Protein 3VZ6 (pdb70)

Solvent-accessible surface area: 10011 Å² total; per-residue (Å²): 206,140,157,131,36,122,60,118,9,5,88,5,112,71,12,50,45,6,86,141,6,50,70,83,102,141,90,16,9,0,50,6,100,53,0,18,0,1,0,3,31,48,86,1,58,54,25,143,12,0,91,65,1,9,98,20,1,34,163,57,65,56,19,0,0,1,0,0,63,42,10,68,58,143,1,34,57,40,0,19,5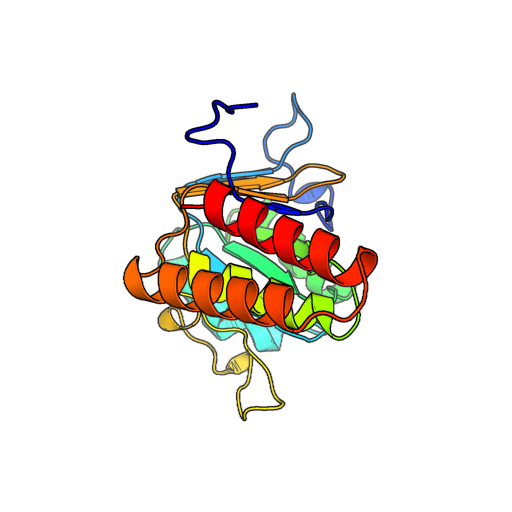9,28,12,121,178,47,94,10,91,2,0,0,0,61,2,6,23,163,45,132,62,38,112,24,9,2,68,3,3,0,21,0,1,43,13,52,20,5,10,83,160,115,72,46,65,3,58,156,5,62,59,148,19,6,0,60,3,97,67,0,35,0,45,111,96,22,0,15,0,20,47,12,85,6,130,137,80,42,10,114,33,37,11,51,100,0,130,95,73,27,138,118,19,132,40,110,156,68,86,105,63,21,90,65,11,21,60,37,0,62,22,0,108

Sequence (193 aa):
IVLTGSAEGMQFDRGYLSPYFINKPETGAVELESPFILLADKKISNIREMLPVLEAVAKAGKPLLIIAEDVEGEALATLVVNTMRGIVKVAAVKAPGFGDRRKAMLQDIATLTGGTVISEEIGMELEKATLEDLGQAKRVVINKDTTTIIDGVGEEAAIQGRVAQIRQQIEEATSDYDREKLQERVAKLAGGV

Radius of gyration: 16.31 Å; Cα contacts (8 Å, |Δi|>4): 415; chains: 1; bounding box: 42×42×42 Å

Foldseek 3Di:
DDDDAPWQFQKFWKFFPDLLLQDPVVASKHKFFWEWEAAEAAEAEACLQQVQAQVVQLVVVGAYEYEYQYYDPHRVVVQSVCCVVPSHRYTYIYQHDDDPVSVLLSVLLCQQFQAAHQYVVVPGGSSPDYSNNIGTARMWMGHRTMIGGTAHPHDPVSNVVSLVVLVVVLVVDPDPVSNVSSVSSNVSSVNHD

GO terms:
  GO:0042802 identical protein binding (F, IPI)
  GO:0005515 protein binding (F, IPI)
  GO:0000287 magnesium ion binding (F, IDA)
  GO:0005524 ATP binding (F, IDA)
  GO:0005829 cytosol (C, IDA)
  GO:0016887 ATP hydrolysis activity (F, IDA)
  GO:0042802 identical protein binding (F, IDA)
  GO:1990220 GroEL-GroES complex (C, IDA)
  GO:0005515 protein binding (F, IMP)
  GO:0009314 response to radiation (P, IMP)
  GO:0006457 protein folding (P, IMP)
  GO:0009408 response to heat (P, IEP)
  GO:0019068 virion assembly (P, IMP)
  GO:0006457 protein folding (P, IDA)
  GO:0005829 cytosol (C, HDA)
  GO:0016020 membrane (C, HDA)

B-factor: mean 20.81, std 8.59, range [8.57, 51.17]

Organism: Escherichia coli (strain K12) (NCBI:txid83333)

CATH classification: 3.50.7.10

Structure (mmCIF, N/CA/C/O backbone):
data_3VZ6
#
_entry.id   3VZ6
#
_cell.length_a   75.492
_cell.length_b   79.900
_cell.length_c   35.192
_cell.angle_alpha   90.00
_cell.angle_beta   90.00
_cell.angle_gamma   90.00
#
_symmetry.space_group_name_H-M   'P 21 21 2'
#
loop_
_entity.id
_entity.type
_entity.pdbx_description
1 polymer '60 kDa chaperonin'
2 water water
#
loop_
_atom_site.group_PDB
_atom_site.id
_atom_site.type_symbol
_atom_site.label_atom_id
_atom_site.label_alt_id
_atom_site.label_comp_id
_atom_site.label_asym_id
_atom_site.label_entity_id
_atom_site.label_seq_id
_atom_site.pdbx_PDB_ins_code
_atom_site.Cartn_x
_atom_site.Cartn_y
_atom_site.Cartn_z
_atom_site.occupancy
_atom_site.B_iso_or_equiv
_atom_site.auth_seq_id
_atom_site.auth_comp_id
_atom_site.auth_asym_id
_atom_site.auth_atom_id
_atom_site.pdbx_PDB_model_num
ATOM 1 N N . ILE A 1 7 ? -4.811 29.909 14.830 1.00 41.40 184 ILE A N 1
ATOM 2 C CA . ILE A 1 7 ? -4.627 30.994 13.828 1.00 41.41 184 ILE A CA 1
ATOM 3 C C . ILE A 1 7 ? -4.136 30.418 12.498 1.00 41.10 184 ILE A C 1
ATOM 4 O O . ILE A 1 7 ? -3.293 29.517 12.466 1.00 38.52 184 ILE A O 1
ATOM 9 N N . VAL A 1 8 ? -4.674 30.946 11.404 1.00 40.85 185 VAL A N 1
ATOM 10 C CA . VAL A 1 8 ? -4.320 30.491 10.064 1.00 41.85 185 VAL A CA 1
ATOM 11 C C . VAL A 1 8 ? -2.926 30.933 9.625 1.00 42.62 185 VAL A C 1
ATOM 12 O O . VAL A 1 8 ? -2.447 31.997 10.017 1.00 42.41 185 VAL A O 1
ATOM 16 N N . LEU A 1 9 ? -2.284 30.107 8.805 1.00 43.80 186 LEU A N 1
ATOM 17 C CA . LEU A 1 9 ? -0.943 30.394 8.308 1.00 46.26 186 LEU A CA 1
ATOM 18 C C . LEU A 1 9 ? -0.931 30.817 6.844 1.00 47.48 186 LEU A C 1
ATOM 19 O O . LEU A 1 9 ? -1.981 30.942 6.213 1.00 48.64 186 LEU A O 1
ATOM 24 N N . THR A 1 10 ? 0.270 31.034 6.314 1.00 49.06 187 THR A N 1
ATOM 25 C CA . THR A 1 10 ? 0.447 31.441 4.923 1.00 49.76 187 THR A CA 1
ATOM 26 C C . THR A 1 10 ? 1.842 31.066 4.414 1.00 50.41 187 THR A C 1
ATOM 27 O O . THR A 1 10 ? 2.757 31.889 4.433 1.00 51.17 187 THR A O 1
ATOM 31 N N . GLY A 1 11 ? 2.000 29.823 3.963 1.00 50.69 188 GLY A N 1
ATOM 32 C CA . GLY A 1 11 ? 3.288 29.373 3.458 1.00 50.44 188 GLY A CA 1
ATOM 33 C C . GLY A 1 11 ? 3.296 29.243 1.945 1.00 50.26 188 GLY A C 1
ATOM 34 O O . GLY A 1 11 ? 3.719 30.162 1.241 1.00 50.49 188 GLY A O 1
ATOM 35 N N . SER A 1 12 ? 2.845 28.090 1.454 1.00 49.57 189 SER A N 1
ATOM 36 C CA . SER A 1 12 ? 2.752 27.807 0.020 1.00 48.69 189 SER A CA 1
ATOM 37 C C . SER A 1 12 ? 4.049 27.453 -0.713 1.00 47.95 189 SER A C 1
ATOM 38 O O . SER A 1 12 ? 4.027 27.211 -1.922 1.00 47.97 189 SER A O 1
ATOM 41 N N . ALA A 1 13 ? 5.170 27.418 0.005 1.00 46.55 190 ALA A N 1
ATOM 42 C CA . ALA A 1 13 ? 6.459 27.086 -0.606 1.00 44.35 190 ALA A CA 1
ATOM 43 C C . ALA A 1 13 ? 7.576 27.040 0.433 1.00 42.27 190 ALA A C 1
ATOM 44 O O . ALA A 1 13 ? 8.759 27.008 0.086 1.00 41.28 190 ALA A O 1
ATOM 46 N N . GLU A 1 14 ? 7.191 27.040 1.705 1.00 39.56 191 GLU A N 1
ATOM 47 C CA . GLU A 1 14 ? 8.147 27.010 2.807 1.00 36.73 191 GLU A CA 1
ATOM 48 C C . GLU A 1 14 ? 9.010 25.756 2.755 1.00 32.06 191 GLU A C 1
ATOM 49 O O . GLU A 1 14 ? 10.202 25.799 3.061 1.00 31.91 191 GLU A O 1
ATOM 55 N N . GLY A 1 15 ? 8.398 24.643 2.367 1.00 27.20 192 GLY A N 1
ATOM 56 C CA . GLY A 1 15 ? 9.120 23.389 2.278 1.00 21.09 192 GLY A CA 1
ATOM 57 C C . GLY A 1 15 ? 9.184 22.653 3.600 1.00 18.79 192 GLY A C 1
ATOM 58 O O . GLY A 1 15 ? 8.794 23.190 4.647 1.00 16.85 192 GLY A O 1
ATOM 59 N N . MET A 1 16 ? 9.647 21.407 3.544 1.00 15.55 193 MET A N 1
ATOM 60 C CA . MET A 1 16 ? 9.808 20.585 4.737 1.00 16.08 193 MET A CA 1
ATOM 61 C C . MET A 1 16 ? 11.203 20.887 5.259 1.00 14.54 193 MET A C 1
ATOM 62 O O . MET A 1 16 ? 12.199 20.690 4.554 1.00 13.97 193 MET A O 1
ATOM 67 N N . GLN A 1 17 ? 11.283 21.361 6.492 1.00 15.65 194 GLN A N 1
ATOM 68 C CA . GLN A 1 17 ? 12.578 21.703 7.050 1.00 16.41 194 GLN A CA 1
ATOM 69 C C . GLN A 1 17 ? 12.932 20.909 8.290 1.00 15.73 194 GLN A C 1
ATOM 70 O O . GLN A 1 17 ? 12.063 20.585 9.104 1.00 16.11 194 GLN A O 1
ATOM 76 N N . PHE A 1 18 ? 14.211 20.560 8.409 1.00 14.65 195 PHE A N 1
ATOM 77 C CA . PHE A 1 18 ? 14.693 19.858 9.590 1.00 13.51 195 PHE A CA 1
ATOM 78 C C . PHE A 1 18 ? 16.030 20.440 10.043 1.00 14.70 195 PHE A C 1
ATOM 79 O O . PHE A 1 18 ? 16.783 21.004 9.246 1.00 13.18 195 PHE A O 1
ATOM 87 N N . ASP A 1 19 ? 16.299 20.311 11.339 1.00 14.74 196 ASP A N 1
ATOM 88 C CA . ASP A 1 19 ? 17.477 20.889 11.976 1.00 15.72 196 ASP A CA 1
ATOM 89 C C . ASP A 1 19 ? 18.838 20.229 11.821 1.00 14.92 196 ASP A C 1
ATOM 90 O O . ASP A 1 19 ? 19.524 19.961 12.808 1.00 14.58 196 ASP A O 1
ATOM 95 N N . ARG A 1 20 ? 19.225 19.974 10.577 1.00 12.77 197 ARG A N 1
ATOM 96 C CA . ARG A 1 20 ? 20.530 19.400 10.281 1.00 13.04 197 ARG A CA 1
ATOM 97 C C . ARG A 1 20 ? 21.101 20.234 9.145 1.00 14.55 197 ARG A C 1
ATOM 98 O O . ARG A 1 20 ? 20.399 20.508 8.166 1.00 14.15 197 ARG A O 1
ATOM 106 N N . GLY A 1 21 ? 22.364 20.637 9.279 1.00 13.78 198 GLY A N 1
ATOM 107 C CA . GLY A 1 21 ? 23.007 21.434 8.246 1.00 13.45 198 GLY A CA 1
ATOM 108 C C . GLY A 1 21 ? 24.015 20.651 7.421 1.00 11.26 198 GLY A C 1
ATOM 109 O O . GLY A 1 21 ? 24.141 19.429 7.564 1.00 12.05 198 GLY A O 1
ATOM 110 N N . TYR A 1 22 ? 24.746 21.344 6.552 1.00 12.98 199 TYR A N 1
ATOM 111 C CA . TYR A 1 22 ? 25.732 20.672 5.713 1.00 13.51 199 TYR A CA 1
ATOM 112 C C . TYR A 1 22 ? 26.859 20.028 6.523 1.00 13.02 199 TYR A C 1
ATOM 113 O O . TYR A 1 22 ? 27.267 20.535 7.571 1.00 13.29 199 TYR A O 1
ATOM 122 N N . LEU A 1 23 ? 27.340 18.890 6.030 1.00 11.95 200 LEU A N 1
ATOM 123 C CA . LEU A 1 23 ? 28.417 18.169 6.683 1.00 11.61 200 LEU A CA 1
ATOM 124 C C . LEU A 1 23 ? 29.769 18.710 6.247 1.00 13.24 200 LEU A C 1
ATOM 125 O O . LEU A 1 23 ? 30.789 18.412 6.864 1.00 12.08 200 LEU A O 1
ATOM 130 N N . SER A 1 24 ? 29.778 19.505 5.182 1.00 12.15 201 SER A N 1
ATOM 131 C CA . SER A 1 24 ? 31.027 20.116 4.728 1.00 11.79 201 SER A CA 1
ATOM 132 C C . SER A 1 24 ? 30.788 21.506 4.175 1.00 12.43 201 SER A C 1
ATOM 133 O O . SER A 1 24 ? 29.887 21.719 3.366 1.00 10.37 201 SER A O 1
ATOM 136 N N . PRO A 1 25 ? 31.601 22.474 4.605 1.00 13.05 202 PRO A N 1
ATOM 137 C CA . PRO A 1 25 ? 31.431 23.842 4.109 1.00 12.20 202 PRO A CA 1
ATOM 138 C C . PRO A 1 25 ? 31.666 23.910 2.598 1.00 13.27 202 PRO A C 1
ATOM 139 O O . PRO A 1 25 ? 31.212 24.840 1.931 1.00 14.30 202 PRO A O 1
ATOM 143 N N . TYR A 1 26 ? 32.364 22.916 2.055 1.00 11.53 203 TYR A N 1
ATOM 144 C CA . TYR A 1 26 ? 32.637 22.896 0.624 1.00 10.75 203 TYR A CA 1
ATOM 145 C C . TYR A 1 26 ? 31.414 22.540 -0.212 1.00 9.60 203 TYR A C 1
ATOM 146 O O . TYR A 1 26 ? 31.479 22.525 -1.443 1.00 13.60 203 TYR A O 1
ATOM 155 N N . PHE A 1 27 ? 30.295 22.249 0.448 1.00 11.59 204 PHE A N 1
ATOM 156 C CA . PHE A 1 27 ? 29.070 21.946 -0.288 1.00 11.75 204 PHE A CA 1
ATOM 157 C C . PHE A 1 27 ? 28.340 23.247 -0.630 1.00 11.64 204 PHE A C 1
ATOM 158 O O . PHE A 1 27 ? 27.443 23.254 -1.475 1.00 12.16 204 PHE A O 1
ATOM 166 N N . ILE A 1 28 ? 28.730 24.333 0.030 1.00 12.62 205 ILE A N 1
ATOM 167 C CA . ILE A 1 28 ? 28.109 25.644 -0.176 1.00 12.52 205 ILE A CA 1
ATOM 168 C C . ILE A 1 28 ? 28.288 26.130 -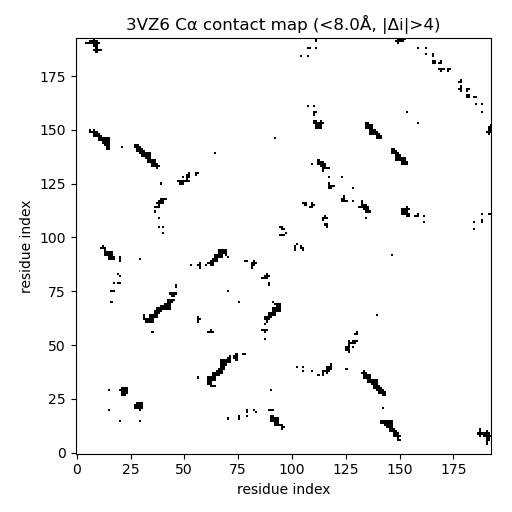1.612 1.00 14.94 205 ILE A C 1
ATOM 169 O O . ILE A 1 28 ? 29.398 26.121 -2.143 1.00 15.23 205 ILE A O 1
ATOM 174 N N . ASN A 1 29 ? 27.195 26.547 -2.246 1.00 13.99 206 ASN A N 1
ATOM 175 C CA . ASN A 1 29 ? 27.292 27.049 -3.611 1.00 15.33 206 ASN A CA 1
ATOM 176 C C . ASN A 1 29 ? 26.650 28.425 -3.774 1.00 17.16 206 ASN A C 1
ATOM 177 O O . ASN A 1 29 ? 26.495 28.920 -4.893 1.00 17.91 206 ASN A O 1
ATOM 182 N N . LYS A 1 30 ? 26.272 29.020 -2.646 1.00 15.65 207 LYS A N 1
ATOM 183 C CA . LYS A 1 30 ? 25.715 30.372 -2.595 1.00 17.39 207 LYS A CA 1
ATOM 184 C C . LYS A 1 30 ? 26.587 31.043 -1.535 1.00 18.28 207 LYS A C 1
ATOM 185 O O . LYS A 1 30 ? 26.192 31.191 -0.381 1.00 17.79 207 LYS A O 1
ATOM 191 N N . PRO A 1 31 ? 27.809 31.441 -1.921 1.00 18.91 208 PRO A N 1
ATOM 192 C CA . PRO A 1 31 ? 28.771 32.086 -1.019 1.00 20.40 208 PRO A CA 1
ATOM 193 C C . PRO A 1 31 ? 28.296 33.328 -0.275 1.00 20.61 208 PRO A C 1
ATOM 194 O O . PRO A 1 31 ? 28.704 33.574 0.863 1.00 19.97 208 PRO A O 1
ATOM 198 N N . GLU A 1 32 ? 27.425 34.098 -0.918 1.00 21.22 209 GLU A N 1
ATOM 199 C CA . GLU A 1 32 ? 26.893 35.321 -0.336 1.00 23.21 209 GLU A CA 1
ATOM 200 C C . GLU A 1 32 ? 26.019 35.017 0.875 1.00 23.05 209 GLU A C 1
ATOM 201 O O . GLU A 1 32 ? 25.927 35.824 1.800 1.00 24.40 209 GLU A O 1
ATOM 207 N N . THR A 1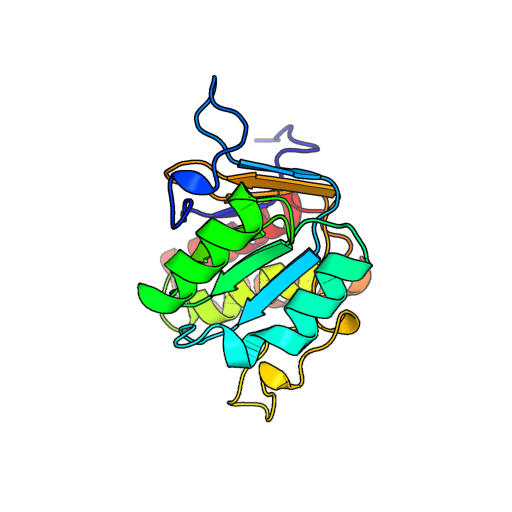 33 ? 25.372 33.852 0.859 1.00 21.36 210 THR A N 1
ATOM 208 C CA . THR A 1 33 ? 24.489 33.453 1.951 1.00 21.37 210 THR A CA 1
ATOM 209 C C . THR A 1 33 ? 25.000 32.268 2.764 1.00 20.84 210 THR A C 1
ATOM 210 O O . THR A 1 33 ? 24.448 31.951 3.822 1.00 22.37 210 THR A O 1
ATOM 214 N N . GLY A 1 34 ? 26.047 31.618 2.270 1.00 21.10 211 GLY A N 1
ATOM 215 C CA . GLY A 1 34 ? 26.600 30.480 2.977 1.00 19.67 211 GLY A CA 1
ATOM 216 C C . GLY A 1 34 ? 25.679 29.282 2.915 1.00 18.92 211 GLY A C 1
ATOM 217 O O . GLY A 1 34 ? 25.685 28.436 3.812 1.00 19.18 211 GLY A O 1
ATOM 218 N N . ALA A 1 35 ? 24.893 29.202 1.847 1.00 17.28 212 ALA A N 1
ATOM 219 C CA . ALA A 1 35 ? 23.958 28.100 1.683 1.00 15.33 212 ALA A CA 1
ATOM 220 C C . ALA A 1 35 ? 24.261 27.192 0.504 1.00 14.51 212 ALA A C 1
ATOM 221 O O . ALA A 1 35 ? 25.065 27.509 -0.377 1.00 11.69 212 ALA A O 1
ATOM 223 N N . VAL A 1 36 ? 23.598 26.042 0.514 1.00 13.35 213 VAL A N 1
ATOM 224 C CA . VAL A 1 36 ? 23.696 25.079 -0.564 1.00 12.73 213 VAL A CA 1
ATOM 225 C C . VAL A 1 36 ? 22.303 25.108 -1.182 1.00 12.69 213 VAL A C 1
ATOM 226 O O . VAL A 1 36 ? 21.311 24.942 -0.474 1.00 13.16 213 VAL A O 1
ATOM 230 N N . GLU A 1 37 ? 22.222 25.352 -2.482 1.00 11.84 214 GLU A N 1
ATOM 231 C CA . GLU A 1 37 ? 20.937 25.340 -3.171 1.00 15.05 214 GLU A CA 1
ATOM 232 C C . GLU A 1 37 ? 21.055 24.367 -4.330 1.00 12.87 214 GLU A C 1
ATOM 233 O O . GLU A 1 37 ? 21.868 24.565 -5.233 1.00 13.89 214 GLU A O 1
ATOM 239 N N . LEU A 1 38 ? 20.264 23.294 -4.281 1.00 12.46 215 LEU A N 1
ATOM 240 C CA . LEU A 1 38 ? 20.286 22.276 -5.325 1.00 13.53 215 LEU A CA 1
ATOM 241 C C . LEU A 1 38 ? 18.975 22.300 -6.091 1.00 13.50 215 LEU A C 1
ATOM 242 O O . LEU A 1 38 ? 17.905 22.237 -5.489 1.00 13.31 215 LEU A O 1
ATOM 247 N N . GLU A 1 39 ? 19.069 22.397 -7.418 1.00 14.35 216 GLU A N 1
ATOM 248 C CA . GLU A 1 39 ? 17.901 22.429 -8.290 1.00 15.86 216 GLU A CA 1
ATOM 249 C C . GLU A 1 39 ? 17.579 21.042 -8.833 1.00 15.38 216 GLU A C 1
ATOM 250 O O . GLU A 1 39 ? 18.454 20.371 -9.390 1.00 14.61 216 GLU A O 1
ATOM 256 N N . SER A 1 40 ? 16.319 20.634 -8.683 1.00 14.90 217 SER A N 1
ATOM 257 C CA . SER A 1 40 ? 15.832 19.328 -9.135 1.00 14.82 217 SER A CA 1
ATOM 258 C C . SER A 1 40 ? 16.759 18.199 -8.689 1.00 14.34 217 SER A C 1
ATOM 259 O O . SER A 1 40 ? 17.226 17.407 -9.494 1.00 15.68 217 SER A O 1
ATOM 262 N N . PRO A 1 41 ? 17.013 18.099 -7.383 1.00 14.40 218 PRO A N 1
ATOM 263 C CA . PRO A 1 41 ? 17.900 17.051 -6.882 1.00 12.72 218 PRO A CA 1
ATOM 264 C C . PRO A 1 41 ? 17.291 15.680 -6.657 1.00 12.68 218 PRO A C 1
ATOM 265 O O . PRO A 1 41 ? 16.079 15.545 -6.489 1.00 13.43 218 PRO A O 1
ATOM 269 N N . PHE A 1 42 ? 18.158 14.669 -6.675 1.00 12.03 219 PHE A N 1
ATOM 270 C CA . PHE A 1 42 ? 17.782 13.303 -6.336 1.00 12.97 219 PHE A CA 1
ATOM 271 C C . PHE A 1 42 ? 18.075 13.321 -4.836 1.00 12.93 219 PHE A C 1
ATOM 272 O O . PHE A 1 42 ? 18.898 14.116 -4.375 1.00 12.65 219 PHE A O 1
ATOM 280 N N . ILE A 1 43 ? 17.426 12.448 -4.078 1.00 12.37 220 ILE A N 1
ATOM 281 C CA . ILE A 1 43 ? 17.655 12.409 -2.643 1.00 11.77 220 ILE A CA 1
ATOM 282 C C . ILE A 1 43 ? 17.888 10.982 -2.194 1.00 12.54 220 ILE A C 1
ATOM 283 O O . ILE A 1 43 ? 17.034 10.122 -2.377 1.00 14.41 220 ILE A O 1
ATOM 288 N N . LEU A 1 44 ? 19.062 10.740 -1.617 1.00 11.92 221 LEU A N 1
ATOM 289 C CA . LEU A 1 44 ? 19.421 9.417 -1.129 1.00 12.01 221 LEU A CA 1
ATOM 290 C C . LEU A 1 44 ? 19.211 9.366 0.377 1.00 12.17 221 LEU A C 1
ATOM 291 O O . LEU A 1 44 ? 19.718 10.214 1.110 1.00 13.85 221 LEU A O 1
ATOM 296 N N . LEU A 1 45 ? 18.449 8.375 0.829 1.00 11.71 222 LEU A N 1
ATOM 297 C CA . LEU A 1 45 ? 18.174 8.214 2.252 1.00 11.70 222 LEU A CA 1
ATOM 298 C C . LEU A 1 45 ? 18.682 6.855 2.723 1.00 13.59 222 LEU A C 1
ATOM 299 O O . LEU A 1 45 ? 18.416 5.845 2.080 1.00 13.97 222 LEU A O 1
ATOM 304 N N . ALA A 1 46 ? 19.420 6.838 3.834 1.00 13.76 223 ALA A N 1
ATOM 305 C CA . ALA A 1 46 ? 19.949 5.589 4.388 1.00 15.53 223 ALA A CA 1
ATOM 306 C C . ALA A 1 46 ? 19.976 5.673 5.916 1.00 17.04 223 ALA A C 1
ATOM 307 O O . ALA A 1 46 ? 20.244 6.736 6.485 1.00 16.32 223 ALA A O 1
ATOM 309 N N . ASP A 1 47 ? 19.699 4.551 6.577 1.00 17.42 224 ASP A N 1
ATOM 310 C CA . ASP A 1 47 ? 19.675 4.509 8.035 1.00 19.98 224 ASP A CA 1
ATOM 311 C C . ASP A 1 47 ? 21.003 4.065 8.622 1.00 20.93 224 ASP A C 1
ATOM 312 O O . ASP A 1 47 ? 21.043 3.459 9.697 1.00 21.37 224 ASP A O 1
ATOM 317 N N . LYS A 1 48 ? 22.092 4.350 7.919 1.00 20.05 225 LYS A N 1
ATOM 318 C CA . LYS A 1 48 ? 23.406 3.974 8.416 1.00 20.91 225 LYS A CA 1
ATOM 319 C C . LYS A 1 48 ? 24.433 5.043 8.082 1.00 20.96 225 LYS A C 1
ATOM 320 O O . LYS A 1 48 ? 24.131 6.016 7.395 1.00 19.65 225 LYS A O 1
ATOM 326 N N . LYS A 1 49 ? 25.644 4.840 8.583 1.00 20.11 226 LYS A N 1
ATOM 327 C CA . LYS A 1 49 ? 26.757 5.747 8.367 1.00 23.01 226 LYS A CA 1
ATOM 328 C C . LYS A 1 49 ? 27.461 5.322 7.080 1.00 22.30 226 LYS A C 1
ATOM 329 O O . LYS A 1 49 ? 27.590 4.128 6.801 1.00 22.84 226 LYS A O 1
ATOM 335 N N . ILE A 1 50 ? 27.900 6.294 6.290 1.00 21.79 227 ILE A N 1
ATOM 336 C CA . ILE A 1 50 ? 28.606 5.991 5.052 1.00 23.38 227 ILE A CA 1
ATOM 337 C C . ILE A 1 50 ? 30.093 5.943 5.376 1.00 24.00 227 ILE A C 1
ATOM 338 O O . ILE A 1 50 ? 30.692 6.966 5.700 1.00 24.84 227 ILE A O 1
ATOM 343 N N . SER A 1 51 ? 30.668 4.747 5.286 1.00 26.27 228 SER A N 1
ATOM 344 C CA . SER A 1 51 ? 32.079 4.510 5.584 1.00 29.79 228 SER A CA 1
ATOM 345 C C . SER A 1 51 ? 32.979 4.796 4.392 1.00 30.68 228 SER A C 1
ATOM 346 O O . SER A 1 51 ? 33.900 5.607 4.469 1.00 31.12 228 SER A O 1
ATOM 349 N N . ASN A 1 52 ? 32.719 4.099 3.294 1.00 31.73 229 ASN A N 1
ATOM 350 C CA . ASN A 1 52 ? 33.493 4.278 2.076 1.00 33.44 229 ASN A CA 1
ATOM 351 C C . ASN A 1 52 ? 32.561 4.635 0.931 1.00 32.43 229 ASN A C 1
ATOM 352 O O . ASN A 1 52 ? 31.455 4.106 0.824 1.00 31.00 229 ASN A O 1
ATOM 357 N N . ILE A 1 53 ? 33.017 5.540 0.078 1.00 32.31 230 ILE A N 1
ATOM 358 C CA . ILE A 1 53 ? 32.227 5.995 -1.051 1.00 32.04 230 ILE A CA 1
ATOM 359 C C . ILE A 1 53 ? 31.990 4.887 -2.081 1.00 31.81 230 ILE A C 1
ATOM 360 O O . ILE A 1 53 ? 31.019 4.926 -2.834 1.00 30.70 230 ILE A O 1
ATOM 365 N N . ARG A 1 54 ? 32.872 3.893 -2.097 1.00 32.09 231 ARG A N 1
ATOM 366 C CA . ARG A 1 54 ? 32.764 2.789 -3.049 1.00 33.48 231 ARG A CA 1
ATOM 367 C C . ARG A 1 54 ? 31.396 2.112 -3.033 1.00 31.92 231 ARG A C 1
ATOM 368 O O . ARG A 1 54 ? 30.862 1.754 -4.086 1.00 31.39 231 ARG A O 1
ATOM 376 N N . GLU A 1 55 ? 30.834 1.934 -1.843 1.00 31.80 232 GLU A N 1
ATOM 377 C CA . GLU A 1 55 ? 29.534 1.285 -1.715 1.00 32.57 232 GLU A CA 1
ATOM 378 C C . GLU A 1 55 ? 28.403 2.135 -2.280 1.00 31.90 232 GLU A C 1
ATOM 379 O O . GLU A 1 55 ? 27.268 1.676 -2.396 1.00 31.52 232 GLU A O 1
ATOM 385 N N . MET A 1 56 ? 28.723 3.371 -2.641 1.00 30.96 233 MET A N 1
ATOM 386 C CA . MET A 1 56 ? 27.731 4.286 -3.185 1.00 30.49 233 MET A CA 1
ATOM 387 C C . MET A 1 56 ? 28.019 4.632 -4.648 1.00 29.82 233 MET A C 1
ATOM 388 O O . MET A 1 56 ? 27.271 5.383 -5.273 1.00 28.91 233 MET A O 1
ATOM 393 N N . LEU A 1 57 ? 29.097 4.074 -5.191 1.00 28.19 234 LEU A N 1
ATOM 394 C CA . LEU A 1 57 ? 29.491 4.340 -6.575 1.00 28.14 234 LEU A CA 1
ATOM 395 C C . LEU A 1 57 ? 28.424 4.083 -7.644 1.00 26.30 234 LEU A C 1
ATOM 396 O O . LEU A 1 57 ? 28.260 4.885 -8.562 1.00 26.43 234 LEU A O 1
ATOM 401 N N . PRO A 1 58 ? 27.700 2.955 -7.555 1.00 25.21 235 PRO A N 1
ATOM 402 C CA . PRO A 1 58 ? 26.671 2.673 -8.560 1.00 24.89 235 PRO A CA 1
ATOM 403 C C . PRO A 1 58 ? 25.652 3.805 -8.698 1.00 24.15 235 PRO A C 1
ATOM 404 O O . PRO A 1 58 ? 25.417 4.302 -9.799 1.00 23.31 235 PRO A O 1
ATOM 408 N N . VAL A 1 59 ? 25.050 4.213 -7.584 1.00 23.87 236 VAL A N 1
ATOM 409 C CA . VAL A 1 59 ? 24.066 5.295 -7.624 1.00 23.63 236 VAL A CA 1
ATOM 410 C C . VAL A 1 59 ? 24.726 6.635 -7.939 1.00 22.36 236 VAL A C 1
ATOM 411 O O . VAL A 1 59 ? 24.175 7.452 -8.668 1.00 21.16 236 VAL A O 1
ATOM 415 N N . LEU A 1 60 ? 25.915 6.851 -7.390 1.00 21.18 237 LEU A N 1
ATOM 416 C CA . LEU A 1 60 ? 26.634 8.096 -7.619 1.00 21.53 237 LEU A CA 1
ATOM 417 C C . LEU A 1 60 ? 26.968 8.238 -9.107 1.00 20.99 237 LEU A C 1
ATOM 418 O O . LEU A 1 60 ? 26.846 9.316 -9.688 1.00 19.67 237 LEU A O 1
ATOM 423 N N . GLU A 1 61 ? 27.390 7.142 -9.727 1.00 20.18 238 GLU A N 1
ATOM 424 C CA . GLU A 1 61 ? 27.716 7.180 -11.144 1.00 22.04 238 GLU A CA 1
ATOM 425 C C . GLU A 1 61 ? 26.434 7.441 -11.935 1.00 20.65 238 GLU A C 1
ATOM 426 O O . GLU A 1 61 ? 26.433 8.174 -12.922 1.00 21.16 238 GLU A O 1
ATOM 432 N N . ALA A 1 62 ? 25.336 6.842 -11.485 1.00 20.82 239 ALA A N 1
ATOM 433 C CA . ALA A 1 62 ? 24.056 7.003 -12.158 1.00 18.32 239 ALA A CA 1
ATOM 434 C C . ALA A 1 62 ? 23.547 8.441 -12.102 1.00 17.49 239 ALA A C 1
ATOM 435 O O . ALA A 1 62 ? 23.045 8.970 -13.095 1.00 18.12 239 ALA A O 1
ATOM 437 N N . VAL A 1 63 ? 23.658 9.064 -10.936 1.00 16.72 240 VAL A N 1
ATOM 438 C CA . VAL A 1 63 ? 23.212 10.438 -10.788 1.00 16.34 240 VAL A CA 1
ATOM 439 C C . VAL A 1 63 ? 24.080 11.363 -11.639 1.00 16.90 240 VAL A C 1
ATOM 440 O O . VAL A 1 63 ? 23.584 12.319 -12.230 1.00 18.16 240 VAL A O 1
ATOM 444 N N . ALA A 1 64 ? 25.375 11.069 -11.706 1.00 18.37 241 ALA A N 1
ATOM 445 C CA . ALA A 1 64 ? 26.299 11.874 -12.494 1.00 18.51 241 ALA A CA 1
ATOM 446 C C . ALA A 1 64 ? 25.855 11.882 -13.955 1.00 19.76 241 ALA A C 1
ATOM 447 O O . ALA A 1 64 ? 25.782 12.936 -14.588 1.00 19.70 241 ALA A O 1
ATOM 449 N N . LYS A 1 65 ? 25.557 10.696 -14.476 1.00 22.04 242 LYS A N 1
ATOM 450 C CA . LYS A 1 65 ? 25.112 10.542 -15.857 1.00 25.21 242 LYS A CA 1
ATOM 451 C C . LYS A 1 65 ? 23.811 11.306 -16.099 1.00 25.30 242 LYS A C 1
ATOM 452 O O . LYS A 1 65 ? 23.630 11.933 -17.145 1.00 26.11 242 LYS A O 1
ATOM 458 N N . ALA A 1 66 ? 22.907 11.245 -15.126 1.00 24.95 243 ALA A N 1
ATOM 459 C CA . ALA A 1 66 ? 21.621 11.923 -15.225 1.00 23.84 243 ALA A CA 1
ATOM 460 C C . ALA A 1 66 ? 21.775 13.442 -15.235 1.00 23.70 243 ALA A C 1
ATOM 461 O O . ALA A 1 66 ? 20.905 14.157 -15.725 1.00 24.82 243 ALA A O 1
ATOM 463 N N . GLY A 1 67 ? 22.882 13.935 -14.691 1.00 22.42 244 GLY A N 1
ATOM 464 C CA . GLY A 1 67 ? 23.108 15.368 -14.675 1.00 22.62 244 GLY A CA 1
ATOM 465 C C . GLY A 1 67 ? 22.297 16.140 -13.653 1.00 21.71 244 GLY A C 1
ATOM 466 O O . GLY A 1 67 ? 22.006 17.324 -13.843 1.00 24.18 244 GLY A O 1
ATOM 467 N N . LYS A 1 68 ? 21.912 15.480 -12.569 1.00 20.93 245 LYS A N 1
ATOM 468 C CA . LYS A 1 68 ? 21.160 16.155 -11.523 1.00 17.97 245 LYS A CA 1
ATOM 469 C C . LYS A 1 68 ? 21.954 16.072 -10.229 1.00 17.79 245 LYS A C 1
ATOM 470 O O . LYS A 1 68 ? 22.746 15.143 -10.037 1.00 18.26 245 LYS A O 1
ATOM 476 N N . PRO A 1 69 ? 21.758 17.051 -9.331 1.00 15.82 246 PRO A N 1
ATOM 477 C CA . PRO A 1 69 ? 22.460 17.090 -8.045 1.00 15.42 246 PRO A CA 1
ATOM 478 C C . PRO A 1 69 ? 21.898 16.020 -7.125 1.00 13.51 246 PRO A C 1
ATOM 479 O O . PRO A 1 69 ? 20.807 15.498 -7.363 1.00 13.61 246 PRO A O 1
ATOM 483 N N . LEU A 1 70 ? 22.640 15.710 -6.071 1.00 13.58 247 LEU A N 1
ATOM 484 C CA . LEU A 1 70 ? 22.209 14.703 -5.118 1.00 12.75 247 LEU A CA 1
ATOM 485 C C . LEU A 1 70 ? 22.343 15.164 -3.681 1.00 11.84 247 LEU A C 1
ATOM 486 O O . LEU A 1 70 ? 23.398 15.640 -3.271 1.00 13.19 247 LEU A O 1
ATOM 491 N N . LEU A 1 71 ? 21.257 15.050 -2.927 1.00 10.98 248 LEU A N 1
ATOM 492 C CA . LEU A 1 71 ? 21.281 15.369 -1.505 1.00 10.92 248 LEU A CA 1
ATOM 493 C C . LEU A 1 71 ? 21.346 14.012 -0.833 1.00 12.20 248 LEU A C 1
ATOM 494 O O . LEU A 1 71 ? 20.535 13.128 -1.137 1.00 12.69 248 LEU A O 1
ATOM 499 N N . ILE A 1 72 ? 22.309 13.848 0.068 1.00 10.59 249 ILE A N 1
ATOM 500 C CA . ILE A 1 72 ? 22.487 12.601 0.795 1.00 10.66 249 ILE A CA 1
ATOM 501 C C . ILE A 1 72 ? 22.095 12.819 2.253 1.00 11.59 249 ILE A C 1
ATOM 502 O O . ILE A 1 72 ? 22.638 13.697 2.918 1.00 12.44 249 ILE A O 1
ATOM 507 N N . ILE A 1 73 ? 21.132 12.035 2.730 1.00 10.77 250 ILE A N 1
ATOM 508 C CA . ILE A 1 73 ? 20.660 12.123 4.107 1.00 11.28 250 ILE A CA 1
ATOM 509 C C . ILE A 1 73 ? 20.947 10.778 4.762 1.00 13.03 250 ILE A C 1
ATOM 510 O O . ILE A 1 73 ? 20.253 9.797 4.495 1.00 14.43 250 ILE A O 1
ATOM 515 N N . ALA A 1 74 ? 21.958 10.741 5.625 1.00 13.01 251 ALA A N 1
ATOM 516 C CA . ALA A 1 74 ? 22.352 9.498 6.284 1.00 13.78 251 ALA A CA 1
ATOM 517 C C . ALA A 1 74 ? 22.662 9.720 7.757 1.00 14.07 251 ALA A C 1
ATOM 518 O O . ALA A 1 74 ? 22.543 10.832 8.263 1.00 14.03 251 ALA A O 1
ATOM 520 N N . GLU A 1 75 ? 23.063 8.659 8.452 1.00 15.30 252 GLU A N 1
ATOM 521 C CA . GLU A 1 75 ? 23.381 8.780 9.870 1.00 17.05 252 GLU A CA 1
ATOM 522 C C . GLU A 1 75 ? 24.585 9.701 10.037 1.00 17.45 252 GLU A C 1
ATOM 523 O O . GLU A 1 75 ? 24.626 10.538 10.942 1.00 19.16 252 GLU A O 1
ATOM 529 N N . ASP A 1 76 ? 25.561 9.546 9.149 1.00 17.37 253 ASP A N 1
ATOM 530 C CA . ASP A 1 76 ? 26.759 10.377 9.160 1.00 18.03 253 ASP A CA 1
ATOM 531 C C . ASP A 1 76 ? 27.618 9.942 7.978 1.00 17.76 253 ASP A C 1
ATOM 532 O O . ASP A 1 76 ? 27.367 8.902 7.369 1.00 17.33 253 ASP A O 1
ATOM 537 N N . VAL A 1 77 ? 28.619 10.745 7.643 1.00 18.15 254 VAL A N 1
ATOM 538 C CA . VAL A 1 77 ? 29.522 10.413 6.549 1.00 19.56 254 VAL A CA 1
ATOM 539 C C . VAL A 1 77 ? 30.941 10.480 7.090 1.00 20.33 254 VAL A C 1
ATOM 540 O O . VAL A 1 77 ? 31.382 11.536 7.530 1.00 20.79 254 VAL A O 1
ATOM 544 N N . GLU A 1 78 ? 31.638 9.345 7.064 1.00 21.37 255 GLU A N 1
ATOM 545 C CA . GLU A 1 78 ? 33.010 9.242 7.557 1.00 23.53 255 GLU A CA 1
ATOM 546 C C . GLU A 1 78 ? 33.929 10.237 6.858 1.00 22.21 255 GLU A C 1
ATOM 547 O O . GLU A 1 78 ? 33.722 10.572 5.694 1.00 20.31 255 GLU A O 1
ATOM 553 N N . GLY A 1 79 ? 34.955 10.685 7.574 1.00 20.73 256 GLY A N 1
ATOM 554 C CA . GLY A 1 79 ? 35.892 11.644 7.015 1.00 20.45 256 GLY A CA 1
ATOM 555 C C . GLY A 1 79 ? 36.383 11.338 5.608 1.00 21.43 256 GLY A C 1
ATOM 556 O O . GLY A 1 79 ? 36.377 12.213 4.739 1.00 18.95 256 GLY A O 1
ATOM 557 N N . GLU A 1 80 ? 36.799 10.094 5.385 1.00 20.07 257 GLU A N 1
ATOM 558 C CA . GLU A 1 80 ? 37.318 9.646 4.095 1.00 21.73 257 GLU A CA 1
ATOM 559 C C . GLU A 1 80 ? 36.283 9.768 2.981 1.00 19.83 257 GLU A C 1
ATOM 560 O O . GLU A 1 80 ? 36.572 10.286 1.896 1.00 18.55 257 GLU A O 1
ATOM 566 N N . ALA A 1 81 ? 35.080 9.273 3.253 1.00 17.63 258 ALA A N 1
ATOM 567 C CA . ALA A 1 81 ? 33.997 9.312 2.275 1.00 15.54 258 ALA A CA 1
ATOM 568 C C . ALA A 1 81 ? 33.577 10.757 2.002 1.00 15.02 258 ALA A C 1
ATOM 569 O O . ALA A 1 81 ? 33.272 11.119 0.859 1.00 13.40 258 ALA A O 1
ATOM 571 N N . LEU A 1 82 ? 33.569 11.577 3.047 1.00 13.81 259 LEU A N 1
ATOM 572 C CA . LEU A 1 82 ? 33.186 12.982 2.900 1.00 12.76 259 LEU A CA 1
ATOM 573 C C . LEU A 1 82 ? 34.192 13.700 1.999 1.00 13.72 259 LEU A C 1
ATOM 574 O O . LEU A 1 82 ? 33.817 14.500 1.144 1.00 13.63 259 LEU A O 1
ATOM 579 N N . ALA A 1 83 ? 35.471 13.400 2.189 1.00 13.65 260 ALA A N 1
ATOM 580 C CA . ALA A 1 83 ? 36.518 14.012 1.386 1.00 13.85 260 ALA A CA 1
ATOM 581 C C . ALA A 1 83 ? 36.305 13.667 -0.076 1.00 15.25 260 ALA A C 1
ATOM 582 O O . ALA A 1 83 ? 36.484 14.508 -0.955 1.00 13.74 260 ALA A O 1
ATOM 584 N N . THR A 1 84 ? 35.924 12.419 -0.334 1.00 13.16 261 THR A N 1
ATOM 585 C CA . THR A 1 84 ? 35.700 11.991 -1.704 1.00 14.94 261 THR A CA 1
ATOM 586 C C . THR A 1 84 ? 34.536 12.745 -2.328 1.00 12.01 261 THR A C 1
ATOM 587 O O . THR A 1 84 ? 34.606 13.154 -3.482 1.00 15.53 261 THR A O 1
ATOM 591 N N . LEU A 1 85 ? 33.463 12.928 -1.565 1.00 12.02 262 LEU A N 1
ATOM 592 C CA . LEU A 1 85 ? 32.304 13.649 -2.069 1.00 11.43 262 LEU A CA 1
ATOM 593 C C . LEU A 1 85 ? 32.700 15.085 -2.381 1.00 12.09 262 LEU A C 1
ATOM 594 O O . LEU A 1 85 ? 32.334 15.627 -3.427 1.00 12.66 262 LEU A O 1
ATOM 599 N N . VAL A 1 86 ? 33.462 15.687 -1.470 1.00 11.13 263 VAL A N 1
ATOM 600 C CA . VAL A 1 86 ? 33.916 17.063 -1.644 1.00 11.26 263 VAL A CA 1
ATOM 601 C C . VAL A 1 86 ? 34.739 17.264 -2.922 1.00 11.73 263 VAL A C 1
ATOM 602 O O . VAL A 1 86 ? 34.482 18.205 -3.671 1.00 12.55 263 VAL A O 1
ATOM 606 N N . VAL A 1 87 ? 35.706 16.384 -3.180 1.00 11.05 264 VAL A N 1
ATOM 607 C CA . VAL A 1 87 ? 36.536 16.499 -4.382 1.00 12.55 264 VAL A CA 1
ATOM 608 C C . VAL A 1 87 ? 35.692 16.398 -5.649 1.00 14.14 264 VAL A C 1
ATOM 609 O O . VAL A 1 87 ? 35.834 17.196 -6.573 1.00 13.57 264 VAL A O 1
ATOM 613 N N . ASN A 1 88 ? 34.813 15.408 -5.685 1.00 13.16 265 ASN A N 1
ATOM 614 C CA . ASN A 1 88 ? 33.954 15.213 -6.832 1.00 13.96 265 ASN A CA 1
ATOM 615 C C . ASN A 1 88 ? 33.058 16.415 -7.104 1.00 12.30 265 ASN A C 1
ATOM 616 O O . ASN A 1 88 ? 32.938 16.843 -8.246 1.00 12.89 265 ASN A O 1
ATOM 621 N N . THR A 1 89 ? 32.450 16.981 -6.067 1.00 13.12 266 THR A N 1
ATOM 622 C CA . THR A 1 89 ? 31.571 18.120 -6.284 1.00 13.59 266 THR A CA 1
ATOM 623 C C . THR A 1 89 ? 32.330 19.401 -6.598 1.00 13.79 266 THR A C 1
ATOM 624 O O . THR A 1 89 ? 31.880 20.212 -7.403 1.00 11.35 266 THR A O 1
ATOM 628 N N . MET A 1 90 ? 33.486 19.588 -5.979 1.00 12.58 267 MET A N 1
ATOM 629 C CA . MET A 1 90 ? 34.268 20.787 -6.272 1.00 14.04 267 MET A CA 1
ATOM 630 C C . MET A 1 90 ? 34.688 20.775 -7.743 1.00 14.19 267 MET A C 1
ATOM 631 O O . MET A 1 90 ? 34.708 21.814 -8.401 1.00 16.41 267 MET A O 1
ATOM 636 N N . ARG A 1 91 ? 35.009 19.590 -8.252 1.00 12.44 268 ARG A N 1
ATOM 637 C CA . ARG A 1 91 ? 35.450 19.440 -9.635 1.00 11.95 268 ARG A CA 1
ATOM 638 C C . ARG A 1 91 ? 34.313 19.397 -10.648 1.00 12.30 268 ARG A C 1
ATOM 639 O O . ARG A 1 91 ? 34.555 19.423 -11.856 1.00 13.60 268 ARG A O 1
ATOM 647 N N . GLY A 1 92 ? 33.081 19.333 -10.151 1.00 13.60 269 GLY A N 1
ATOM 648 C CA . GLY A 1 92 ? 31.920 19.305 -11.028 1.00 15.16 269 GLY A CA 1
ATOM 649 C C . GLY A 1 92 ? 31.567 17.961 -11.644 1.00 15.82 269 GLY A C 1
ATOM 650 O O . GLY A 1 92 ? 30.746 17.904 -12.563 1.00 18.16 269 GLY A O 1
ATOM 651 N N . ILE A 1 93 ? 32.178 16.888 -11.151 1.00 15.83 270 ILE A N 1
ATOM 652 C CA . ILE A 1 93 ? 31.925 15.538 -11.661 1.00 16.90 270 ILE A CA 1
ATOM 653 C C . ILE A 1 93 ? 30.520 15.082 -11.277 1.00 18.87 270 ILE A C 1
ATOM 654 O O . ILE A 1 93 ? 29.791 14.516 -12.093 1.00 19.44 270 ILE A O 1
ATOM 659 N N . VAL A 1 94 ? 30.163 15.333 -10.023 1.00 17.46 271 VAL A N 1
ATOM 660 C CA . VAL A 1 94 ? 28.847 15.009 -9.492 1.00 19.71 271 VAL A CA 1
ATOM 661 C C . VAL A 1 94 ? 28.565 16.082 -8.450 1.00 18.99 271 VAL A C 1
ATOM 662 O O . VAL A 1 94 ? 29.400 16.332 -7.576 1.00 17.68 271 VAL A O 1
ATOM 666 N N . LYS A 1 95 ? 27.416 16.740 -8.568 1.00 17.52 272 LYS A N 1
ATOM 667 C CA . LYS A 1 95 ? 27.017 17.793 -7.629 1.00 18.35 272 LYS A CA 1
ATOM 668 C C . LYS A 1 95 ? 26.322 17.166 -6.424 1.00 16.05 272 LYS A C 1
ATOM 669 O O . LYS A 1 95 ? 25.257 16.563 -6.560 1.00 16.53 272 LYS A O 1
ATOM 675 N N . VAL A 1 96 ? 26.907 17.316 -5.239 1.00 15.32 273 VAL A N 1
ATOM 676 C CA . VAL A 1 96 ? 26.310 16.713 -4.059 1.00 15.10 273 VAL A CA 1
ATOM 677 C C . VAL A 1 96 ? 26.428 17.551 -2.797 1.00 15.28 273 VAL A C 1
ATOM 678 O O . VAL A 1 96 ? 27.196 18.509 -2.723 1.00 15.38 273 VAL A O 1
ATOM 682 N N . ALA A 1 97 ? 25.631 17.167 -1.809 1.00 12.69 274 ALA A N 1
ATOM 683 C CA . ALA A 1 97 ? 25.621 17.775 -0.494 1.00 13.69 274 ALA A CA 1
ATOM 684 C C . ALA A 1 97 ? 25.140 16.656 0.418 1.00 12.87 274 ALA A C 1
ATOM 685 O O . ALA A 1 97 ? 24.296 15.855 0.025 1.00 14.43 274 ALA A O 1
ATOM 687 N N . ALA A 1 98 ? 25.691 16.578 1.621 1.00 11.21 275 ALA A N 1
ATOM 688 C CA . ALA A 1 98 ? 25.292 15.540 2.554 1.00 12.33 275 ALA A CA 1
ATOM 689 C C . ALA A 1 98 ? 24.953 16.184 3.879 1.00 11.80 275 ALA A C 1
ATOM 690 O O . ALA A 1 98 ? 25.569 17.192 4.262 1.00 12.34 275 ALA A O 1
ATOM 692 N N . VAL A 1 99 ? 23.958 15.618 4.559 1.00 10.81 276 VAL A N 1
ATOM 693 C CA . VAL A 1 99 ? 23.515 16.099 5.863 1.00 11.30 276 VAL A CA 1
ATOM 694 C C . VAL A 1 99 ? 23.135 14.898 6.710 1.00 11.89 276 VAL A C 1
ATOM 695 O O . VAL A 1 99 ? 22.888 13.815 6.181 1.00 12.27 276 VAL A O 1
ATOM 699 N N . LYS A 1 100 ? 23.090 15.085 8.023 1.00 13.16 277 LYS A N 1
ATOM 700 C CA . LYS A 1 100 ? 22.698 14.000 8.910 1.00 14.59 277 LYS A CA 1
ATOM 701 C C . LYS A 1 100 ? 21.175 13.892 8.909 1.00 12.90 277 LYS A C 1
ATOM 702 O O . LYS A 1 100 ? 20.469 14.868 8.650 1.00 13.70 277 LYS A O 1
ATOM 708 N N . ALA A 1 101 ? 20.670 12.690 9.167 1.00 13.14 278 ALA A N 1
ATOM 709 C CA . ALA A 1 101 ? 19.236 12.467 9.214 1.00 12.24 278 ALA A CA 1
ATOM 710 C C . ALA A 1 101 ? 18.684 13.215 10.423 1.00 14.10 278 ALA A C 1
ATOM 711 O O . ALA A 1 101 ? 19.366 13.361 11.436 1.00 14.16 278 ALA A O 1
ATOM 713 N N . PRO A 1 102 ? 17.438 13.692 10.338 1.00 13.91 279 PRO A N 1
ATOM 714 C CA . PRO A 1 102 ? 16.831 14.429 11.449 1.00 15.62 279 PRO A CA 1
ATOM 715 C C . PRO A 1 102 ? 16.592 13.600 12.711 1.00 15.28 279 PRO A C 1
ATOM 716 O O . PRO A 1 102 ? 16.377 12.390 12.643 1.00 16.38 279 PRO A O 1
ATOM 720 N N . GLY A 1 103 ? 16.639 14.273 13.856 1.00 15.93 280 GLY A N 1
ATOM 721 C CA . GLY A 1 103 ? 16.383 13.635 15.138 1.00 16.28 280 GLY A CA 1
ATOM 722 C C . GLY A 1 103 ? 17.274 12.499 15.597 1.00 15.64 280 GLY A C 1
ATOM 723 O O . GLY A 1 103 ? 18.454 12.434 15.256 1.00 15.01 280 GLY A O 1
ATOM 724 N N . PHE A 1 104 ? 16.690 11.606 16.394 1.00 15.53 281 PHE A N 1
ATOM 725 C CA . PHE A 1 104 ? 17.412 10.459 16.930 1.00 17.53 281 PHE A CA 1
ATOM 726 C C . PHE A 1 104 ? 16.478 9.293 17.230 1.00 18.02 281 PHE A C 1
ATOM 727 O O . PHE A 1 104 ? 15.249 9.431 17.237 1.00 16.09 281 PHE A O 1
ATOM 735 N N . GLY A 1 105 ? 17.085 8.141 17.486 1.00 18.78 282 GLY A N 1
ATOM 736 C CA . GLY A 1 105 ? 16.326 6.956 17.824 1.00 19.51 282 GLY A CA 1
ATOM 737 C C . GLY A 1 105 ? 15.208 6.601 16.869 1.00 20.01 282 GLY A C 1
ATOM 738 O O . GLY A 1 105 ? 15.341 6.725 15.647 1.00 19.34 282 GLY A O 1
ATOM 739 N N . ASP A 1 106 ? 14.094 6.160 17.436 1.00 20.88 283 ASP A N 1
ATOM 740 C CA . ASP A 1 106 ? 12.956 5.753 16.633 1.00 22.48 283 ASP A CA 1
ATOM 741 C C . ASP A 1 106 ? 12.313 6.889 15.853 1.00 20.45 283 ASP A C 1
ATOM 742 O O . ASP A 1 106 ? 11.797 6.670 14.757 1.00 21.34 283 ASP A O 1
ATOM 747 N N . ARG A 1 107 ? 12.347 8.098 16.401 1.00 20.37 284 ARG A N 1
ATOM 748 C CA . ARG A 1 107 ? 11.747 9.230 15.706 1.00 18.48 284 ARG A CA 1
ATOM 749 C C . ARG A 1 107 ? 12.568 9.558 14.469 1.00 18.04 284 ARG A C 1
ATOM 750 O O . ARG A 1 107 ? 12.032 10.029 13.465 1.00 14.93 284 ARG A O 1
ATOM 758 N N . ARG A 1 108 ? 13.874 9.319 14.538 1.00 17.10 285 ARG A N 1
ATOM 759 C CA . ARG A 1 108 ? 14.715 9.571 13.374 1.00 17.11 285 ARG A CA 1
ATOM 760 C C . ARG A 1 108 ? 14.286 8.642 12.243 1.00 15.90 285 ARG A C 1
ATOM 761 O O . ARG A 1 108 ? 14.166 9.057 11.092 1.00 14.49 285 ARG A O 1
ATOM 769 N N . LYS A 1 109 ? 14.051 7.377 12.574 1.00 16.90 286 LYS A N 1
ATOM 770 C CA . LYS A 1 109 ? 13.632 6.418 11.563 1.00 16.85 286 LYS A CA 1
ATOM 771 C C . LYS A 1 109 ? 12.309 6.818 10.932 1.00 15.75 286 LYS A C 1
ATOM 772 O O . LYS A 1 109 ? 12.140 6.711 9.719 1.00 14.26 286 LYS A O 1
ATOM 778 N N . ALA A 1 110 ? 11.382 7.281 11.767 1.00 14.78 287 ALA A N 1
ATOM 779 C CA . ALA A 1 110 ? 10.062 7.691 11.301 1.00 13.82 287 ALA A CA 1
ATOM 780 C C . ALA A 1 110 ? 10.154 8.897 10.383 1.00 13.59 287 ALA A C 1
ATOM 781 O O . ALA A 1 110 ? 9.483 8.951 9.352 1.00 14.07 287 ALA A O 1
ATOM 783 N N . MET A 1 111 ? 10.978 9.867 10.765 1.00 14.06 288 MET A N 1
ATOM 784 C CA . MET A 1 111 ? 11.118 11.073 9.971 1.00 14.02 288 MET A CA 1
ATOM 785 C C . MET A 1 111 ? 11.852 10.796 8.672 1.00 14.13 288 MET A C 1
ATOM 786 O O . MET A 1 111 ? 11.560 11.415 7.644 1.00 12.45 288 MET A O 1
ATOM 791 N N . LEU A 1 112 ? 12.791 9.853 8.697 1.00 12.29 289 LEU A N 1
ATOM 792 C CA . LEU A 1 112 ? 13.511 9.514 7.481 1.00 13.50 289 LEU A CA 1
ATOM 793 C C . LEU A 1 112 ? 12.473 8.952 6.508 1.00 14.14 289 LEU A C 1
ATOM 794 O O . LEU A 1 112 ? 12.521 9.220 5.305 1.00 12.42 289 LEU A O 1
ATOM 799 N N . GLN A 1 113 ? 11.530 8.173 7.034 1.00 13.88 290 GLN A N 1
ATOM 800 C CA . GLN A 1 113 ? 10.478 7.608 6.195 1.00 12.17 290 GLN A CA 1
ATOM 801 C C . GLN A 1 113 ? 9.552 8.726 5.706 1.00 11.94 290 GLN A C 1
ATOM 802 O O . GLN A 1 113 ? 9.103 8.701 4.557 1.00 12.99 290 GLN A O 1
ATOM 808 N N . ASP A 1 114 ? 9.272 9.701 6.568 1.00 12.11 291 ASP A N 1
ATOM 809 C CA . ASP A 1 114 ? 8.421 10.825 6.167 1.00 12.44 291 ASP A CA 1
ATOM 810 C C . ASP A 1 114 ? 9.015 11.455 4.916 1.00 13.13 291 ASP A C 1
ATOM 811 O O . ASP A 1 114 ? 8.309 11.721 3.948 1.00 14.19 291 ASP A O 1
ATOM 816 N N . ILE A 1 115 ? 10.319 11.718 4.958 1.00 12.41 292 ILE A N 1
ATOM 817 C CA . ILE A 1 115 ? 10.99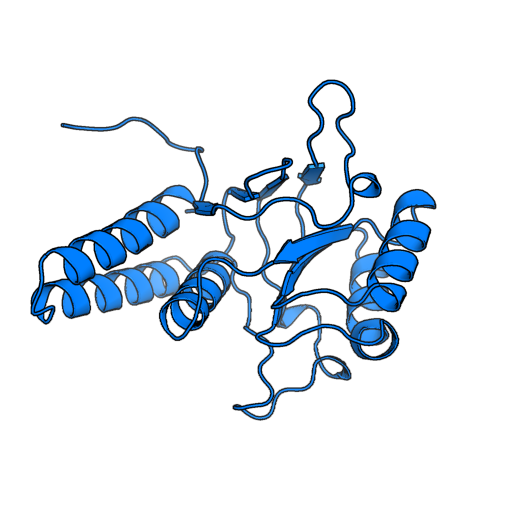6 12.320 3.812 1.00 11.65 292 ILE A CA 1
ATOM 818 C C . ILE A 1 115 ? 10.928 11.395 2.600 1.00 10.97 292 ILE A C 1
ATOM 819 O O . ILE A 1 115 ? 10.697 11.838 1.478 1.00 11.30 292 ILE A O 1
ATOM 824 N N . ALA A 1 116 ? 11.140 10.101 2.810 1.00 9.35 293 ALA A N 1
ATOM 825 C CA . ALA A 1 116 ? 11.079 9.177 1.689 1.00 11.09 293 ALA A CA 1
ATOM 826 C C . ALA A 1 116 ? 9.705 9.238 1.021 1.00 10.00 293 ALA A C 1
ATOM 827 O O . ALA A 1 116 ? 9.599 9.320 -0.199 1.00 11.06 293 ALA A O 1
ATOM 829 N N . THR A 1 117 ? 8.651 9.196 1.824 1.00 10.27 294 THR A N 1
ATOM 830 C CA . THR A 1 117 ? 7.301 9.243 1.271 1.00 11.66 294 THR A CA 1
ATOM 831 C C . THR A 1 117 ? 7.056 10.565 0.533 1.00 10.24 294 THR A C 1
ATOM 832 O O . THR A 1 117 ? 6.508 10.570 -0.573 1.00 11.29 294 THR A O 1
ATOM 836 N N . LEU A 1 118 ? 7.483 11.673 1.132 1.00 10.92 295 LEU A N 1
ATOM 837 C CA . LEU A 1 118 ? 7.307 12.990 0.524 1.00 11.37 295 LEU A CA 1
ATOM 838 C C . LEU A 1 118 ? 7.989 13.105 -0.833 1.00 11.31 295 LEU A C 1
ATOM 839 O O . LEU A 1 118 ? 7.457 13.703 -1.764 1.00 11.47 295 LEU A O 1
ATOM 844 N N . THR A 1 119 ? 9.174 12.516 -0.928 1.00 9.86 296 THR A N 1
ATOM 845 C CA . THR A 1 119 ? 9.979 12.607 -2.141 1.00 10.76 296 THR A CA 1
ATOM 846 C C . THR A 1 119 ? 9.914 11.431 -3.108 1.00 12.14 296 THR A C 1
ATOM 847 O O . THR A 1 119 ? 10.607 11.440 -4.133 1.00 11.93 296 THR A O 1
ATOM 851 N N . GLY A 1 120 ? 9.077 10.437 -2.810 1.00 11.47 297 GLY A N 1
ATOM 852 C CA . GLY A 1 120 ? 8.990 9.274 -3.683 1.00 12.37 297 GLY A CA 1
ATOM 853 C C . GLY A 1 120 ? 10.241 8.412 -3.646 1.00 13.38 297 GLY A C 1
ATOM 854 O O . GLY A 1 120 ? 10.555 7.686 -4.603 1.00 13.30 297 GLY A O 1
ATOM 855 N N . GLY A 1 121 ? 10.965 8.493 -2.535 1.00 12.17 298 GLY A N 1
ATOM 856 C CA . GLY A 1 121 ? 12.186 7.723 -2.386 1.00 13.74 298 GLY A CA 1
ATOM 857 C C . GLY A 1 121 ? 11.995 6.516 -1.489 1.00 14.00 298 GLY A C 1
ATOM 858 O O . GLY A 1 121 ? 10.898 6.278 -0.979 1.00 14.47 298 GLY A O 1
ATOM 859 N N . THR A 1 122 ? 13.076 5.767 -1.288 1.00 14.32 299 THR A N 1
ATOM 860 C CA . THR A 1 122 ? 13.065 4.571 -0.453 1.00 13.98 299 THR A CA 1
ATOM 861 C C . THR A 1 122 ? 14.257 4.612 0.495 1.00 13.89 299 THR A C 1
ATOM 8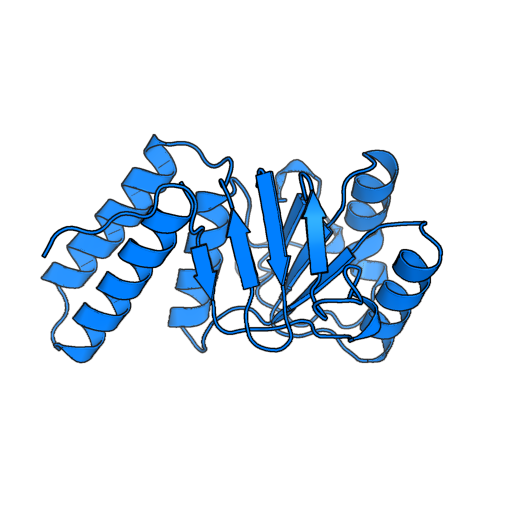62 O O . THR A 1 122 ? 15.394 4.786 0.057 1.00 13.15 299 THR A O 1
ATOM 866 N N . VAL A 1 123 ? 13.999 4.466 1.790 1.00 14.38 300 VAL A N 1
ATOM 867 C CA . VAL A 1 123 ? 15.084 4.461 2.760 1.00 11.16 300 VAL A CA 1
ATOM 868 C C . VAL A 1 123 ? 15.864 3.162 2.564 1.00 13.62 300 VAL A C 1
ATOM 869 O O . VAL A 1 123 ? 15.313 2.068 2.709 1.00 15.32 300 VAL A O 1
ATOM 873 N N . ILE A 1 124 ? 17.140 3.294 2.213 1.00 13.98 301 ILE A N 1
ATOM 874 C CA . ILE A 1 124 ? 17.997 2.132 1.996 1.00 16.30 301 ILE A CA 1
ATOM 875 C C . ILE A 1 124 ? 18.389 1.633 3.377 1.00 17.77 301 ILE A C 1
ATOM 876 O O . ILE A 1 124 ? 19.190 2.254 4.074 1.00 17.54 301 ILE A O 1
ATOM 881 N N . SER A 1 125 ? 17.806 0.505 3.769 1.00 18.93 302 SER A N 1
ATOM 882 C CA . SER A 1 125 ? 18.051 -0.075 5.080 1.00 20.03 302 SER A CA 1
ATOM 883 C C . SER A 1 125 ? 18.400 -1.555 4.965 1.00 20.92 302 SER A C 1
ATOM 884 O O . SER A 1 125 ? 17.682 -2.324 4.330 1.00 19.98 302 SER A O 1
ATOM 887 N N . GLU A 1 126 ? 19.509 -1.944 5.582 1.00 22.30 303 GLU A N 1
ATOM 888 C CA . GLU A 1 126 ? 19.950 -3.333 5.545 1.00 23.29 303 GLU A CA 1
ATOM 889 C C . 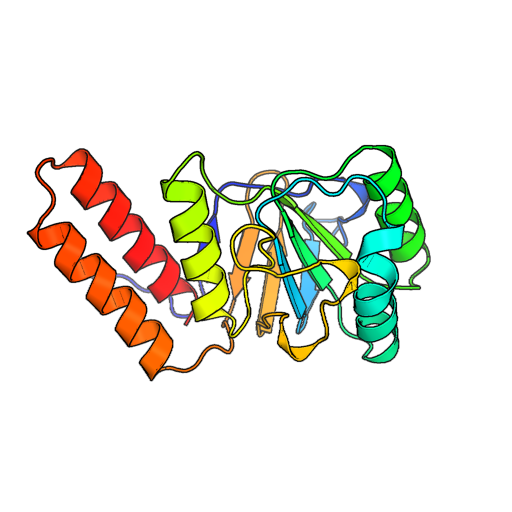GLU A 1 126 ? 18.982 -4.223 6.322 1.00 23.64 303 GLU A C 1
ATOM 890 O O . GLU A 1 126 ? 18.841 -5.415 6.034 1.00 22.31 303 GLU A O 1
ATOM 896 N N . GLU A 1 127 ? 18.315 -3.634 7.308 1.00 24.45 304 GLU A N 1
ATOM 897 C CA . GLU A 1 127 ? 17.367 -4.360 8.146 1.00 26.29 304 GLU A CA 1
ATOM 898 C C . GLU A 1 127 ? 16.241 -4.987 7.325 1.00 26.06 304 GLU A C 1
ATOM 899 O O . GLU A 1 127 ? 15.632 -5.972 7.744 1.00 25.42 304 GLU A O 1
ATOM 905 N N . ILE A 1 128 ? 15.960 -4.409 6.162 1.00 24.77 305 ILE A N 1
ATOM 906 C CA . ILE A 1 128 ? 14.904 -4.929 5.308 1.00 24.43 305 ILE A CA 1
ATOM 907 C C . ILE A 1 128 ? 15.448 -5.575 4.039 1.00 23.66 305 ILE A C 1
ATOM 908 O O . ILE A 1 128 ? 14.732 -5.712 3.049 1.00 23.52 305 ILE A O 1
ATOM 913 N N . GLY A 1 129 ? 16.726 -5.950 4.071 1.00 24.71 306 GLY A N 1
ATOM 914 C CA . GLY A 1 129 ? 17.338 -6.617 2.934 1.00 22.26 306 GLY A CA 1
ATOM 915 C C . GLY A 1 129 ? 17.916 -5.761 1.822 1.00 21.16 306 GLY A C 1
ATOM 916 O O . GLY A 1 129 ? 18.240 -6.277 0.753 1.00 19.26 306 GLY A O 1
ATOM 917 N N . MET A 1 130 ? 18.056 -4.461 2.061 1.00 20.92 307 MET A N 1
ATOM 918 C CA . MET A 1 130 ? 18.601 -3.570 1.044 1.00 20.83 307 MET A CA 1
ATOM 919 C C . MET A 1 130 ? 20.096 -3.350 1.210 1.00 22.00 307 MET A C 1
ATOM 920 O O . MET A 1 130 ? 20.639 -3.492 2.306 1.00 24.05 307 MET A O 1
ATOM 925 N N . GLU A 1 131 ? 20.751 -3.006 0.107 1.00 22.36 308 GLU A N 1
ATOM 926 C CA . GLU A 1 131 ? 22.188 -2.773 0.094 1.00 24.83 308 GLU A CA 1
ATOM 927 C C . GLU A 1 131 ? 22.466 -1.485 -0.671 1.00 23.30 308 GLU A C 1
ATOM 928 O O . GLU A 1 131 ? 21.999 -1.311 -1.797 1.00 23.97 308 GLU A O 1
ATOM 934 N N . LEU A 1 132 ? 23.225 -0.582 -0.062 1.00 22.61 309 LEU A N 1
ATOM 935 C CA . LEU A 1 132 ? 23.545 0.680 -0.713 1.00 22.45 309 LEU A CA 1
ATOM 936 C C . LEU A 1 132 ? 24.174 0.437 -2.085 1.00 22.33 309 LEU A C 1
ATOM 937 O O . LEU A 1 132 ? 23.825 1.098 -3.062 1.00 21.71 309 LEU A O 1
ATOM 942 N N . GLU A 1 133 ? 25.080 -0.535 -2.162 1.00 23.66 310 GLU A N 1
ATOM 943 C CA . GLU A 1 133 ? 25.758 -0.842 -3.418 1.00 25.72 310 GLU A CA 1
ATOM 944 C C . GLU A 1 133 ? 24.794 -1.344 -4.485 1.00 25.39 310 GLU A C 1
ATOM 945 O O . GLU A 1 133 ? 25.126 -1.375 -5.667 1.00 24.59 310 GLU A O 1
ATOM 951 N N . LYS A 1 134 ? 23.599 -1.737 -4.066 1.00 25.86 311 LYS A N 1
ATOM 952 C CA . LYS A 1 134 ? 22.608 -2.241 -5.006 1.00 26.73 311 LYS A CA 1
ATOM 953 C C . LYS A 1 134 ? 21.509 -1.213 -5.265 1.00 25.73 311 LYS A C 1
ATOM 954 O O . LYS A 1 134 ? 20.572 -1.471 -6.016 1.00 25.70 311 LYS A O 1
ATOM 960 N N . ALA A 1 135 ? 21.633 -0.043 -4.646 1.00 25.21 312 ALA A N 1
ATOM 961 C CA . ALA A 1 135 ? 20.639 1.007 -4.828 1.00 24.34 312 ALA A CA 1
ATOM 962 C C . ALA A 1 135 ? 20.669 1.534 -6.257 1.00 22.68 312 ALA A C 1
ATOM 963 O O . ALA A 1 135 ? 21.717 1.529 -6.911 1.00 23.09 312 ALA A O 1
ATOM 965 N N . THR A 1 136 ? 19.513 1.981 -6.739 1.00 22.47 313 THR A N 1
ATOM 966 C CA . THR A 1 136 ? 19.399 2.526 -8.087 1.00 22.22 313 THR A CA 1
ATOM 967 C C . THR A 1 136 ? 18.651 3.853 -8.032 1.00 21.19 313 THR A C 1
ATOM 968 O O . THR A 1 136 ? 18.180 4.264 -6.973 1.00 19.50 313 THR A O 1
ATOM 972 N N . LEU A 1 137 ? 18.539 4.517 -9.177 1.00 20.14 314 LEU A N 1
ATOM 973 C CA . LEU A 1 137 ? 17.851 5.798 -9.245 1.00 19.98 314 LEU A CA 1
ATOM 974 C C . LEU A 1 137 ? 16.413 5.748 -8.736 1.00 20.05 314 LEU A C 1
ATOM 975 O O . LEU A 1 137 ? 15.921 6.727 -8.178 1.00 19.76 314 LEU A O 1
ATOM 980 N N . GLU A 1 138 ? 15.736 4.618 -8.927 1.00 20.65 315 GLU A N 1
ATOM 981 C CA . GLU A 1 138 ? 14.352 4.509 -8.481 1.00 21.79 315 GLU A CA 1
ATOM 982 C C . GLU A 1 138 ? 14.201 4.547 -6.963 1.00 19.83 315 GLU A C 1
ATOM 983 O O . GLU A 1 138 ? 13.127 4.856 -6.458 1.00 20.53 315 GLU A O 1
ATOM 989 N N . ASP A 1 139 ? 15.271 4.236 -6.237 1.00 17.27 316 ASP A N 1
ATOM 990 C CA . ASP A 1 139 ? 15.217 4.261 -4.776 1.00 16.56 316 ASP A CA 1
ATOM 991 C C . ASP A 1 139 ? 15.399 5.683 -4.256 1.00 15.64 316 ASP A C 1
ATOM 992 O O . ASP A 1 139 ? 15.130 5.977 -3.087 1.00 14.75 316 ASP A O 1
ATOM 997 N N . LEU A 1 140 ? 15.868 6.568 -5.125 1.00 13.33 317 LEU A N 1
ATOM 998 C CA . LEU A 1 140 ? 16.100 7.939 -4.715 1.00 13.14 317 LEU A CA 1
ATOM 999 C C . LEU A 1 140 ? 14.845 8.789 -4.787 1.00 14.37 317 LEU A C 1
ATOM 1000 O O . LEU A 1 140 ? 13.983 8.596 -5.646 1.00 14.21 317 LEU A O 1
ATOM 1005 N N . GLY A 1 141 ? 14.742 9.729 -3.858 1.00 13.93 318 GLY A N 1
ATOM 1006 C CA . GLY A 1 141 ? 13.605 10.625 -3.864 1.00 14.42 318 GLY A CA 1
ATOM 1007 C C . GLY A 1 141 ? 13.963 11.810 -4.740 1.00 13.58 318 GLY A C 1
ATOM 1008 O O . GLY A 1 141 ? 15.090 11.912 -5.226 1.00 13.29 318 GLY A O 1
ATOM 1009 N N . GLN A 1 142 ? 13.001 12.693 -4.962 1.00 12.98 319 GLN A N 1
ATOM 1010 C CA . GLN A 1 142 ? 13.229 13.897 -5.744 1.00 13.82 319 GLN A CA 1
ATOM 1011 C C . GLN A 1 142 ? 12.392 15.035 -5.183 1.00 12.04 319 GLN A C 1
ATOM 1012 O O . GLN A 1 142 ? 11.400 14.807 -4.483 1.00 10.49 319 GLN A O 1
ATOM 1018 N N . ALA A 1 143 ? 12.817 16.258 -5.489 1.00 11.79 320 ALA A N 1
ATOM 1019 C CA . ALA A 1 143 ? 12.127 17.472 -5.070 1.00 13.63 320 ALA A CA 1
ATOM 1020 C C . ALA A 1 143 ? 12.499 18.581 -6.039 1.00 14.51 320 ALA A C 1
ATOM 1021 O O . ALA A 1 143 ? 13.480 18.464 -6.780 1.00 12.77 320 ALA A O 1
ATOM 1023 N N . LYS A 1 144 ? 11.725 19.664 -6.036 1.00 14.61 321 LYS A N 1
ATOM 1024 C CA . LYS A 1 144 ? 12.010 20.775 -6.933 1.00 16.91 321 LYS A CA 1
ATOM 1025 C C . LYS A 1 144 ? 13.343 21.405 -6.566 1.00 16.92 321 LYS A C 1
ATOM 1026 O O . LYS A 1 144 ? 14.133 21.769 -7.437 1.00 17.57 321 LYS A O 1
ATOM 1032 N N . ARG A 1 145 ? 13.594 21.536 -5.271 1.00 16.86 322 ARG A N 1
ATOM 1033 C CA . ARG A 1 145 ? 14.850 22.111 -4.829 1.00 17.12 322 ARG A CA 1
ATOM 1034 C C . ARG A 1 145 ? 15.095 21.843 -3.362 1.00 15.78 322 ARG A C 1
ATOM 1035 O O . ARG A 1 145 ? 14.167 21.553 -2.602 1.00 14.02 322 ARG A O 1
ATOM 1043 N N . VAL A 1 146 ? 16.364 21.917 -2.984 1.00 13.99 323 VAL A N 1
ATOM 1044 C CA . VAL A 1 146 ? 16.787 21.712 -1.613 1.00 13.20 323 VAL A CA 1
ATOM 1045 C C . VAL A 1 146 ? 17.669 22.890 -1.239 1.00 14.24 323 VAL A C 1
ATOM 1046 O O . VAL A 1 146 ? 18.476 23.362 -2.046 1.00 13.87 323 VAL A O 1
ATOM 1050 N N . VAL A 1 147 ? 17.495 23.375 -0.020 1.00 11.91 324 VAL A N 1
ATOM 1051 C CA . VAL A 1 147 ? 18.294 24.487 0.472 1.00 13.65 324 VAL A CA 1
ATOM 1052 C C . VAL A 1 147 ? 18.869 24.092 1.812 1.00 12.86 324 VAL A C 1
ATOM 1053 O O . VAL A 1 147 ? 18.134 23.749 2.739 1.00 14.05 324 VAL A O 1
ATOM 1057 N N . ILE A 1 148 ? 20.188 24.150 1.915 1.00 12.82 325 ILE A N 1
ATOM 1058 C CA . ILE A 1 148 ? 20.864 23.770 3.141 1.00 12.52 325 ILE A CA 1
ATOM 1059 C C . ILE A 1 148 ? 21.765 24.873 3.642 1.00 14.09 325 ILE A C 1
ATOM 1060 O O . ILE A 1 148 ? 22.455 25.527 2.854 1.00 13.34 325 ILE A O 1
ATOM 1065 N N . ASN A 1 149 ? 21.763 25.089 4.949 1.00 13.73 326 ASN A N 1
ATOM 1066 C CA . ASN A 1 149 ? 22.670 26.075 5.513 1.00 16.09 326 ASN A CA 1
ATOM 1067 C C . ASN A 1 149 ? 23.393 25.405 6.675 1.00 16.98 326 ASN A C 1
ATOM 1068 O O . ASN A 1 149 ? 23.304 24.191 6.839 1.00 16.31 326 ASN A O 1
ATOM 1073 N N . LYS A 1 150 ? 24.121 26.170 7.473 1.00 18.45 327 LYS A N 1
ATOM 1074 C CA . LYS A 1 150 ? 24.862 25.572 8.576 1.00 19.38 327 LYS A CA 1
ATOM 1075 C C . LYS A 1 150 ? 24.016 24.794 9.585 1.00 19.64 327 LYS A C 1
ATOM 1076 O O . LYS A 1 150 ? 24.487 23.812 10.153 1.00 20.30 327 LYS A O 1
ATOM 1082 N N . ASP A 1 151 ? 22.766 25.203 9.789 1.00 19.15 328 ASP A N 1
ATOM 1083 C CA . ASP A 1 151 ? 21.926 24.536 10.778 1.00 18.92 328 ASP A CA 1
ATOM 1084 C C . ASP A 1 151 ? 20.680 23.804 10.300 1.00 17.89 328 ASP A C 1
ATOM 1085 O O . ASP A 1 151 ? 20.112 23.013 11.053 1.00 17.14 328 ASP A O 1
ATOM 1090 N N . THR A 1 152 ? 20.240 24.054 9.072 1.00 17.22 329 THR A N 1
ATOM 1091 C CA . THR A 1 152 ? 19.027 23.386 8.602 1.00 16.80 329 THR A CA 1
ATOM 1092 C C . THR A 1 152 ? 19.032 22.954 7.144 1.00 15.88 329 THR A C 1
ATOM 1093 O O . THR A 1 152 ? 19.849 23.404 6.338 1.00 15.47 329 THR A O 1
ATOM 1097 N N . THR A 1 153 ? 18.088 22.071 6.831 1.00 12.82 330 THR A N 1
ATOM 1098 C CA . THR A 1 153 ? 17.888 21.530 5.488 1.00 12.44 330 THR A CA 1
ATOM 1099 C C . THR A 1 153 ? 16.424 21.712 5.130 1.00 13.60 330 THR A C 1
ATOM 1100 O O . THR A 1 153 ? 15.542 21.406 5.934 1.00 12.20 330 THR A O 1
ATOM 1104 N N . THR A 1 154 ? 16.158 22.216 3.930 1.00 12.84 331 THR A N 1
ATOM 1105 C CA . THR A 1 154 ? 14.778 22.430 3.506 1.00 13.18 331 THR A CA 1
ATOM 1106 C C . THR A 1 154 ? 14.520 21.730 2.182 1.00 13.96 331 THR A C 1
ATOM 1107 O O . THR A 1 154 ? 15.241 21.934 1.211 1.00 13.79 331 THR A O 1
ATOM 1111 N N . ILE A 1 155 ? 13.489 20.893 2.160 1.00 12.81 332 ILE A N 1
ATOM 1112 C CA . ILE A 1 155 ? 13.128 20.166 0.958 1.00 13.96 332 ILE A CA 1
ATOM 1113 C C . ILE A 1 155 ? 11.876 20.813 0.404 1.00 13.17 332 ILE A C 1
ATOM 1114 O O . ILE A 1 155 ? 10.828 20.850 1.060 1.00 13.94 332 ILE A O 1
ATOM 1119 N N . ILE A 1 156 ? 11.999 21.328 -0.812 1.00 13.56 333 ILE A N 1
ATOM 1120 C CA . ILE A 1 156 ? 10.909 22.030 -1.470 1.00 14.28 333 ILE A CA 1
ATOM 1121 C C . ILE A 1 156 ? 10.231 21.253 -2.592 1.00 13.82 333 ILE A C 1
ATOM 1122 O O . ILE A 1 156 ? 10.866 20.820 -3.556 1.00 11.47 333 ILE A O 1
ATOM 1127 N N . ASP A 1 157 ? 8.925 21.084 -2.445 1.00 14.29 334 ASP A N 1
ATOM 1128 C CA . ASP A 1 157 ? 8.110 20.380 -3.421 1.00 14.17 334 ASP A CA 1
ATOM 1129 C C . ASP A 1 157 ? 8.561 18.950 -3.705 1.00 13.08 334 ASP A C 1
ATOM 1130 O O . ASP A 1 157 ? 9.093 18.650 -4.783 1.00 12.55 334 ASP A O 1
ATOM 1135 N N . GLY A 1 158 ? 8.355 18.077 -2.723 1.00 13.72 335 GLY A N 1
ATOM 1136 C CA . GLY A 1 158 ? 8.693 16.673 -2.889 1.00 13.06 335 GLY A CA 1
ATOM 1137 C C . GLY A 1 158 ? 7.794 16.114 -3.981 1.00 13.53 335 GLY A C 1
ATOM 1138 O O . GLY A 1 158 ? 6.641 16.528 -4.100 1.00 12.84 335 GLY A O 1
ATOM 1139 N N . VAL A 1 159 ? 8.304 15.172 -4.766 1.00 11.79 336 VAL A N 1
ATOM 1140 C CA . VAL A 1 159 ? 7.535 14.605 -5.877 1.00 12.39 336 VAL A CA 1
ATOM 1141 C C . VAL A 1 159 ? 6.702 13.372 -5.524 1.00 14.05 336 VAL A C 1
ATOM 1142 O O . VAL A 1 159 ? 6.147 12.718 -6.409 1.00 15.11 336 VAL A O 1
ATOM 1146 N N . GLY A 1 160 ? 6.596 13.065 -4.236 1.00 14.19 337 GLY A N 1
ATOM 1147 C CA . GLY A 1 160 ? 5.845 11.892 -3.821 1.00 14.89 337 GLY A CA 1
ATOM 1148 C C . GLY A 1 160 ? 4.374 11.841 -4.211 1.00 14.52 337 GLY A C 1
ATOM 1149 O O . GLY A 1 160 ? 3.734 12.869 -4.412 1.00 15.83 337 GLY A O 1
ATOM 1150 N N . GLU A 1 161 ? 3.833 10.631 -4.308 1.00 14.20 338 GLU A N 1
ATOM 1151 C CA . GLU A 1 161 ? 2.426 10.451 -4.659 1.00 15.41 338 GLU A CA 1
ATOM 1152 C C . GLU A 1 161 ? 1.529 11.099 -3.608 1.00 15.43 338 GLU A C 1
ATOM 1153 O O . GLU A 1 161 ? 1.720 10.908 -2.398 1.00 15.10 338 GLU A O 1
ATOM 1159 N N . GLU A 1 162 ? 0.558 11.868 -4.088 1.00 13.72 339 GLU A N 1
ATOM 1160 C CA . GLU A 1 162 ? -0.397 12.574 -3.244 1.00 15.92 339 GLU A CA 1
ATOM 1161 C C . GLU A 1 162 ? -1.043 11.644 -2.216 1.00 14.17 339 GLU A C 1
ATOM 1162 O O . GLU A 1 162 ? -1.094 11.954 -1.018 1.00 12.87 339 GLU A O 1
ATOM 1168 N N . ALA A 1 163 ? -1.550 10.516 -2.708 1.00 16.43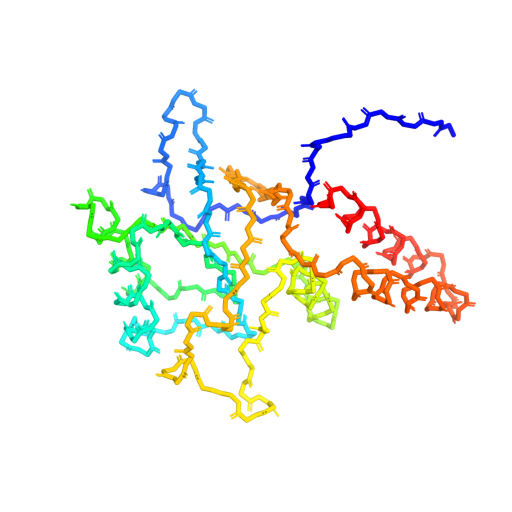 340 ALA A N 1
ATOM 1169 C CA . ALA A 1 163 ? -2.228 9.532 -1.869 1.00 16.88 340 ALA A CA 1
ATOM 1170 C C . ALA A 1 163 ? -1.313 8.901 -0.832 1.00 15.58 340 ALA A C 1
ATOM 1171 O O . ALA A 1 163 ? -1.752 8.601 0.279 1.00 15.53 340 ALA A O 1
ATOM 1173 N N . ALA A 1 164 ? -0.052 8.693 -1.206 1.00 14.39 341 ALA A N 1
ATOM 1174 C CA . ALA A 1 164 ? 0.931 8.099 -0.305 1.00 13.36 341 ALA A CA 1
ATOM 1175 C C . ALA A 1 164 ? 1.260 9.079 0.806 1.00 11.13 341 ALA A C 1
ATOM 1176 O O . ALA A 1 164 ? 1.366 8.693 1.970 1.00 12.61 341 ALA A O 1
ATOM 1178 N N . ILE A 1 165 ? 1.421 10.350 0.450 1.00 10.37 342 ILE A N 1
ATOM 1179 C CA . ILE A 1 165 ? 1.718 11.368 1.439 1.00 11.34 342 ILE A CA 1
ATOM 1180 C C . ILE A 1 165 ? 0.522 11.504 2.377 1.00 9.61 342 ILE A C 1
ATOM 1181 O O . ILE A 1 165 ? 0.682 11.629 3.589 1.00 11.18 342 ILE A O 1
ATOM 1186 N N . GLN A 1 166 ? -0.679 11.441 1.814 1.00 11.95 343 GLN A N 1
ATOM 1187 C CA . GLN A 1 166 ? -1.877 11.543 2.629 1.00 13.29 343 GLN A CA 1
ATOM 1188 C C . GLN A 1 166 ? -1.964 10.362 3.581 1.00 13.12 343 GLN A C 1
ATOM 1189 O O . GLN A 1 166 ? -2.378 10.516 4.731 1.00 12.39 343 GLN A O 1
ATOM 1195 N N . GLY A 1 167 ? -1.577 9.188 3.092 1.00 11.70 344 GLY A N 1
ATOM 1196 C CA . GLY A 1 167 ? -1.623 7.988 3.913 1.00 14.81 344 GLY A CA 1
ATOM 1197 C C . GLY A 1 167 ? -0.699 8.081 5.108 1.00 13.69 344 GLY A C 1
ATOM 1198 O O . GLY A 1 167 ? -1.056 7.676 6.223 1.00 13.51 344 GLY A O 1
ATOM 1199 N N . ARG A 1 168 ? 0.491 8.629 4.875 1.00 14.62 345 ARG A N 1
ATOM 1200 C CA . ARG A 1 168 ? 1.491 8.801 5.922 1.00 15.67 345 ARG A CA 1
ATOM 1201 C C . ARG A 1 168 ? 0.949 9.798 6.947 1.00 16.01 345 ARG A C 1
ATOM 1202 O O . ARG A 1 168 ? 1.071 9.597 8.156 1.00 16.52 345 ARG A O 1
ATOM 1210 N N . VAL A 1 169 ? 0.344 10.881 6.470 1.00 16.23 346 VAL A N 1
ATOM 1211 C CA . VAL A 1 169 ? -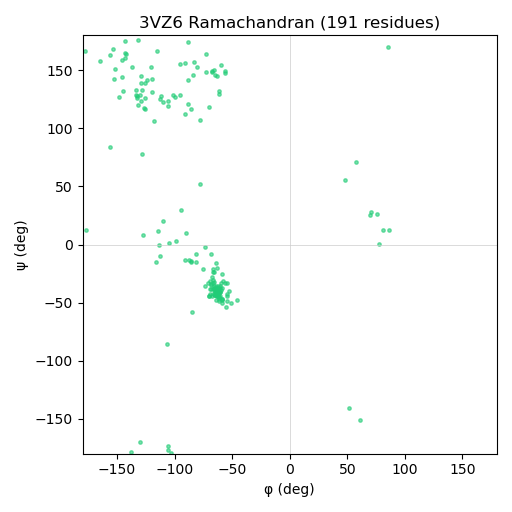0.211 11.875 7.374 1.00 14.45 346 VAL A CA 1
ATOM 1212 C C . VAL A 1 169 ? -1.352 11.260 8.195 1.00 15.48 346 VAL A C 1
ATOM 1213 O O . VAL A 1 169 ? -1.490 11.537 9.390 1.00 14.33 346 VAL A O 1
ATOM 1217 N N . ALA A 1 170 ? -2.153 10.413 7.556 1.00 15.14 347 ALA A N 1
ATOM 1218 C CA . ALA A 1 170 ? -3.267 9.759 8.244 1.00 17.20 347 ALA A CA 1
ATOM 1219 C C . ALA A 1 170 ? -2.740 8.873 9.373 1.00 18.77 347 ALA A C 1
ATOM 1220 O O . ALA A 1 170 ? -3.335 8.808 10.453 1.00 18.75 347 ALA A O 1
ATOM 1222 N N . GLN A 1 171 ? -1.625 8.195 9.113 1.00 20.31 348 GLN A N 1
ATOM 1223 C CA . GLN A 1 171 ? -1.013 7.314 10.105 1.00 22.14 348 GLN A CA 1
ATOM 1224 C C . GLN A 1 171 ? -0.616 8.128 11.323 1.00 21.28 348 GLN A C 1
ATOM 1225 O O . GLN A 1 171 ? -0.855 7.730 12.463 1.00 22.27 348 GLN A O 1
ATOM 1231 N N . ILE A 1 172 ? -0.005 9.278 11.075 1.00 19.83 349 ILE A N 1
ATOM 1232 C CA . ILE A 1 172 ? 0.428 10.142 12.158 1.00 18.02 349 ILE A CA 1
ATOM 1233 C C . ILE A 1 172 ? -0.752 10.679 12.966 1.00 18.05 349 ILE A C 1
ATOM 1234 O O . ILE A 1 172 ? -0.655 10.809 14.186 1.00 18.54 349 ILE A O 1
ATOM 1239 N N . ARG A 1 173 ? -1.859 10.988 12.290 1.00 18.56 350 ARG A N 1
ATOM 1240 C CA . ARG A 1 173 ? -3.048 11.499 12.971 1.00 19.17 350 ARG A CA 1
ATOM 1241 C C . ARG A 1 173 ? -3.581 10.450 13.943 1.00 19.82 350 ARG A C 1
ATOM 1242 O O . ARG A 1 173 ? -4.059 10.783 15.029 1.00 20.77 350 ARG A O 1
ATOM 1250 N N . GLN A 1 174 ? -3.507 9.188 13.537 1.00 21.24 351 GLN A N 1
ATOM 1251 C CA . GLN A 1 174 ? -3.963 8.087 14.377 1.00 23.57 351 GLN A CA 1
ATOM 1252 C C . GLN A 1 174 ? -3.037 7.977 15.584 1.00 24.21 351 GLN A C 1
ATOM 1253 O O . GLN A 1 174 ? -3.495 7.809 16.716 1.00 23.39 351 GLN A O 1
ATOM 1259 N N . GLN A 1 175 ? -1.731 8.072 15.335 1.00 23.35 352 GLN A N 1
ATOM 1260 C CA . GLN A 1 175 ? -0.751 7.996 16.410 1.00 24.00 352 GLN A CA 1
ATOM 1261 C C . GLN A 1 175 ? -1.014 9.103 17.424 1.00 24.09 352 GLN A C 1
ATOM 1262 O O . GLN A 1 175 ? -0.859 8.900 18.627 1.00 26.29 352 GLN A O 1
ATOM 1268 N N . ILE A 1 176 ? -1.415 10.273 16.936 1.00 24.29 353 ILE A N 1
ATOM 1269 C CA . ILE A 1 176 ? -1.706 11.399 17.815 1.00 24.73 353 ILE A CA 1
ATOM 1270 C C . ILE A 1 176 ? -2.889 11.050 18.715 1.00 26.04 353 ILE A C 1
ATOM 1271 O O . ILE A 1 176 ? -2.883 11.353 19.907 1.00 25.31 353 ILE A O 1
ATOM 1276 N N . GLU A 1 177 ? -3.898 10.407 18.137 1.00 28.11 354 GLU A N 1
ATOM 1277 C CA . GLU A 1 177 ? -5.076 10.009 18.900 1.00 31.61 354 GLU A CA 1
ATOM 1278 C C . GLU A 1 177 ? -4.716 8.943 19.930 1.00 32.51 354 GLU A C 1
ATOM 1279 O O . GLU A 1 177 ? -5.304 8.889 21.010 1.00 33.29 354 GLU A O 1
ATOM 1285 N N . GLU A 1 178 ? -3.746 8.101 19.587 1.00 32.34 355 GLU A N 1
ATOM 1286 C CA . GLU A 1 178 ? -3.302 7.028 20.469 1.00 33.40 355 GLU A CA 1
ATOM 1287 C C . GLU A 1 178 ? -2.221 7.472 21.444 1.00 33.39 355 GLU A C 1
ATOM 1288 O O . GLU A 1 178 ? -1.909 6.756 22.397 1.00 33.28 355 GLU A O 1
ATOM 1294 N N . ALA A 1 179 ? -1.643 8.646 21.203 1.00 33.60 356 ALA A N 1
ATOM 1295 C CA . ALA A 1 179 ? -0.596 9.165 22.072 1.00 33.14 356 ALA A CA 1
ATOM 1296 C C . ALA A 1 179 ? -1.107 9.235 23.501 1.00 32.97 356 ALA A C 1
ATOM 1297 O O . ALA A 1 179 ? -2.293 9.473 23.734 1.00 32.70 356 ALA A O 1
ATOM 1299 N N . THR A 1 180 ? -0.207 9.031 24.456 1.00 32.12 357 THR A N 1
ATOM 1300 C CA . THR A 1 180 ? -0.577 9.066 25.864 1.00 31.10 357 THR A CA 1
ATOM 1301 C C . THR A 1 180 ? 0.081 10.229 26.591 1.00 29.53 357 THR A C 1
ATOM 1302 O O . THR A 1 180 ? 0.067 10.288 27.821 1.00 30.11 357 THR A O 1
ATOM 1306 N N . SER A 1 181 ? 0.667 11.145 25.828 1.00 28.88 358 SER A N 1
ATOM 1307 C CA . SER A 1 181 ? 1.314 12.315 26.409 1.00 26.56 358 SER A CA 1
ATOM 1308 C C . SER A 1 181 ? 1.283 13.474 25.428 1.00 27.33 358 SER A C 1
ATOM 1309 O O . SER A 1 181 ? 1.286 13.276 24.210 1.00 25.63 358 SER A O 1
ATOM 1312 N N . ASP A 1 182 ? 1.258 14.688 25.964 1.00 25.70 359 ASP A N 1
ATOM 1313 C CA . ASP A 1 182 ? 1.228 15.883 25.139 1.00 26.42 359 ASP A CA 1
ATOM 1314 C C . ASP A 1 182 ? 2.526 16.021 24.353 1.00 25.91 359 ASP A C 1
ATOM 1315 O O . ASP A 1 182 ? 2.534 16.484 23.208 1.00 26.17 359 ASP A O 1
ATOM 1320 N N . TYR A 1 183 ? 3.625 15.622 24.983 1.00 24.70 360 TYR A N 1
ATOM 1321 C CA . TYR A 1 183 ? 4.932 15.701 24.353 1.00 23.80 360 TYR A CA 1
ATOM 1322 C C . TYR A 1 183 ? 4.930 14.890 23.072 1.00 23.62 360 TYR A C 1
ATOM 1323 O O . TYR A 1 183 ? 5.345 15.376 22.020 1.00 24.80 360 TYR A O 1
ATOM 1332 N N . ASP A 1 184 ? 4.467 13.648 23.164 1.00 25.21 361 ASP A N 1
ATOM 1333 C CA . ASP A 1 184 ? 4.434 12.787 21.996 1.00 24.10 361 ASP A CA 1
ATOM 1334 C C . ASP A 1 184 ? 3.495 13.338 20.928 1.00 24.13 361 ASP A C 1
ATOM 1335 O O . ASP A 1 184 ? 3.806 13.280 19.737 1.00 22.13 361 ASP A O 1
ATOM 1340 N N . ARG A 1 185 ? 2.353 13.878 21.349 1.00 22.66 362 ARG A N 1
ATOM 1341 C CA . ARG A 1 185 ? 1.396 14.443 20.400 1.00 23.61 362 ARG A CA 1
ATOM 1342 C C . ARG A 1 185 ? 1.984 15.632 19.634 1.00 23.25 362 ARG A C 1
ATOM 1343 O O . ARG A 1 185 ? 1.828 15.736 18.411 1.00 25.31 362 ARG A O 1
ATOM 1351 N N . GLU A 1 186 ? 2.662 16.520 20.353 1.00 23.24 363 GLU A N 1
ATOM 1352 C CA . GLU A 1 186 ? 3.282 17.700 19.756 1.00 23.65 363 GLU A CA 1
ATOM 1353 C C . GLU A 1 186 ? 4.383 17.321 18.764 1.00 22.08 363 GLU A C 1
ATOM 1354 O O . GLU A 1 186 ? 4.538 17.962 17.722 1.00 20.98 363 GLU A O 1
ATOM 1360 N N . LYS A 1 187 ? 5.156 16.294 19.099 1.00 19.94 364 LYS A N 1
ATOM 1361 C CA . LYS A 1 187 ? 6.232 15.839 18.217 1.00 19.22 364 LYS A CA 1
ATOM 1362 C C . LYS A 1 187 ? 5.632 15.229 16.955 1.00 17.55 364 LYS A C 1
ATOM 1363 O O . LYS A 1 187 ? 6.190 15.348 15.864 1.00 15.71 364 LYS A O 1
ATOM 1369 N N . LEU A 1 188 ? 4.489 14.570 17.113 1.00 17.64 365 LEU A N 1
ATOM 1370 C CA . LEU A 1 188 ? 3.791 13.960 15.985 1.00 16.55 365 LEU A CA 1
ATOM 1371 C C . LEU A 1 188 ? 3.210 15.064 15.103 1.00 16.80 365 LEU A C 1
ATOM 1372 O O . LEU A 1 188 ? 3.314 15.014 13.874 1.00 13.50 365 LEU A O 1
ATOM 1377 N N . GLN A 1 189 ? 2.599 16.058 15.735 1.00 15.57 366 GLN A N 1
ATOM 1378 C CA . GLN A 1 189 ? 2.016 17.175 15.002 1.00 16.30 366 GLN A CA 1
ATOM 1379 C C . GLN A 1 189 ? 3.109 17.899 14.215 1.00 17.49 366 GLN A C 1
ATOM 1380 O O . GLN A 1 189 ? 2.878 18.381 13.107 1.00 14.66 366 GLN A O 1
ATOM 1386 N N . GLU A 1 190 ? 4.304 17.968 14.789 1.00 15.64 367 GLU A N 1
ATOM 1387 C CA . GLU A 1 190 ? 5.415 18.626 14.119 1.00 17.24 367 GLU A CA 1
ATOM 1388 C C . GLU A 1 190 ? 5.745 17.897 12.819 1.00 15.25 367 GLU A C 1
ATOM 1389 O O . GLU A 1 190 ? 6.108 18.522 11.827 1.00 14.04 367 GLU A O 1
ATOM 1395 N N . ARG A 1 191 ? 5.607 16.575 12.829 1.00 15.62 368 ARG A N 1
ATOM 1396 C CA . ARG A 1 191 ? 5.870 15.791 11.630 1.00 14.11 368 ARG A CA 1
ATOM 1397 C C . ARG A 1 191 ? 4.798 16.082 10.582 1.00 12.29 368 ARG A C 1
ATOM 1398 O O . ARG A 1 191 ? 5.075 16.060 9.377 1.00 11.59 368 ARG A O 1
ATOM 1406 N N . VAL A 1 192 ? 3.571 16.340 11.028 1.00 12.46 369 VAL A N 1
ATOM 1407 C CA . VAL A 1 192 ? 2.505 16.648 10.076 1.00 11.67 369 VAL A CA 1
ATOM 1408 C C . VAL A 1 192 ? 2.815 17.979 9.415 1.00 12.64 369 VAL A C 1
ATOM 1409 O O . VAL A 1 192 ? 2.662 18.127 8.200 1.00 13.93 369 VAL A O 1
ATOM 1413 N N . ALA A 1 193 ? 3.266 18.942 10.215 1.00 13.41 370 ALA A N 1
ATOM 1414 C CA . ALA A 1 193 ? 3.587 20.265 9.698 1.00 13.26 370 ALA A CA 1
ATOM 1415 C C . ALA A 1 193 ? 4.738 20.190 8.702 1.00 15.00 370 ALA A C 1
ATOM 1416 O O . ALA A 1 193 ? 4.734 20.892 7.696 1.00 13.89 370 ALA A O 1
ATOM 1418 N N . LYS A 1 194 ? 5.716 19.336 8.990 1.00 14.64 371 LYS A N 1
ATOM 1419 C CA . LYS A 1 194 ? 6.865 19.162 8.106 1.00 13.61 371 LYS A CA 1
ATOM 1420 C C . LYS A 1 194 ? 6.417 18.606 6.764 1.00 12.53 371 LYS A C 1
ATOM 1421 O O . LYS A 1 194 ? 6.821 19.100 5.711 1.00 12.17 371 LYS A O 1
ATOM 1427 N N . LEU A 1 195 ? 5.593 17.562 6.802 1.00 12.41 372 LEU A N 1
ATOM 1428 C CA . LEU A 1 195 ? 5.082 16.967 5.576 1.00 14.38 372 LEU A CA 1
ATOM 1429 C C . LEU A 1 195 ? 4.260 17.984 4.792 1.00 14.52 372 LEU A C 1
ATOM 1430 O O . LEU A 1 195 ? 4.424 18.123 3.580 1.00 12.70 372 LEU A O 1
ATOM 1435 N N . ALA A 1 196 ? 3.390 18.708 5.489 1.00 13.40 373 ALA A N 1
ATOM 1436 C CA . ALA A 1 196 ? 2.540 19.704 4.833 1.00 14.71 373 ALA A CA 1
ATOM 1437 C C . ALA A 1 196 ? 3.360 20.791 4.131 1.00 14.88 373 ALA A C 1
ATOM 1438 O O . ALA A 1 196 ? 2.960 21.318 3.089 1.00 15.82 373 ALA A O 1
ATOM 1440 N N . GLY A 1 197 ? 4.514 21.123 4.697 1.00 14.36 374 GLY A N 1
ATOM 1441 C CA . GLY A 1 197 ? 5.334 22.159 4.099 1.00 14.36 374 GLY A CA 1
ATOM 1442 C C . GLY A 1 197 ? 6.060 21.699 2.852 1.00 13.28 374 GLY A C 1
ATOM 1443 O O . GLY A 1 197 ? 6.465 22.515 2.019 1.00 13.58 374 GLY A O 1
ATOM 1444 N N . GLY A 1 198 ? 6.219 20.388 2.718 1.00 12.36 375 GLY A N 1
ATOM 1445 C CA . GLY A 1 198 ? 6.926 19.854 1.570 1.00 13.46 375 GLY A CA 1
ATOM 1446 C C . GLY A 1 198 ? 6.094 19.505 0.353 1.00 13.27 375 GLY A C 1
ATOM 1447 O O . GLY A 1 198 ? 6.656 19.269 -0.712 1.00 13.22 375 GLY A O 1
ATOM 1448 N N . VAL A 1 199 ? 4.771 19.456 0.491 1.00 13.00 376 VAL A N 1
ATOM 1449 C CA . VAL A 1 199 ? 3.914 19.119 -0.650 1.00 14.39 376 VAL A CA 1
ATOM 1450 C C . VAL A 1 199 ? 3.764 20.280 -1.639 1.00 13.91 376 VAL A C 1
ATOM 1451 O O . VAL A 1 199 ? 3.395 20.017 -2.808 1.00 14.35 376 VAL A O 1
#

InterPro domains:
  IPR001844 Chaperonin Cpn60/GroEL [MF_00600] (2-547)
  IPR001844 Chaperonin Cpn60/GroEL [PR00298] (27-53)
  IPR001844 Chaperonin Cpn60/GroEL [PR00298] (83-110)
  IPR001844 Chaperonin Cpn60/GroEL [PR00298] (268-291)
  IPR001844 Chaperonin Cpn60/GroEL [PR00298] (350-375)
  IPR001844 Chaperonin Cpn60/GroEL [PR00298] (398-419)
  IPR001844 Chaperonin Cpn60/GroEL [PTHR45633] (2-528)
  IPR001844 Chaperonin Cpn60/GroEL [TIGR02348] (3-526)
  IPR001844 Chaperonin Cpn60/GroEL [cd03344] (4-523)
  IPR002423 Chaperonin Cpn60/GroEL/TCP-1 family [PF00118] (23-522)
  IPR018370 Chaperonin Cpn60, conserved site [PS00296] (405-416)
  IPR027409 GroEL-like apical domain superfamily [G3DSA:3.50.7.10] (192-373)
  IPR027409 GroEL-like apical domain superfamily [SSF52029] (185-376)
  IPR027410 TCP-1-like chaperonin intermediate domain superfamily [G3DSA:3.30.260.10] (137-410)
  IPR027410 TCP-1-like chaperonin intermediate domain superfamily [SSF54849] (137-203)
  IPR027413 GroEL-like equatorial domain superfamily [G3DSA:1.10.560.10] (6-522)
  IPR027413 GroEL-like equatorial domain superfamily [SSF48592] (7-521)

Nearest PDB structures (foldseek):
  1fya-assembly1_A  TM=9.889E-01  e=1.719E-39  Escherichia coli
  1fy9-assembly1_A  TM=9.899E-01  e=2.686E-39  Escherichia coli
  3osx-assembly1_A  TM=9.906E-01  e=5.384E-38  Xenorhabdus nematophila
  5opx-assembly1_A  TM=9.556E-01  e=2.473E-36  Escherichia coli K-12
  3m6c-assembly1_A  TM=9.769E-01  e=5.454E-30  Mycobacterium tuberculosis H37Rv

Secondary structure (DSSP, 8-state):
-----SS--EEES--BS-GGG--BTTTTBEEEES-EEEEBSSEE--GGGGHHHHHHHHHHT--EEEEESEE-HHHHHHHHHHHHTTSS-EEEEEPSSSHHHHHHHHHHHHHHHT---B-GGGT--GGG--GGGSEEEEEEEE-SS-EEEEEE---HHHHHHHHHHHHHHHHH-SSHHHHHHHHHHHHHHHHH-